Protein AF-A0A8C7YXA4-F1 (afdb_monomer_lite)

Radius of gyration: 24.42 Å; chains: 1; bounding box: 59×41×80 Å

Organism: NCBI:txid183150

pLDDT: mean 82.98, std 21.0, range [27.38, 98.44]

Sequence (276 aa):
RCFSLIGCVLCRINDDDPALFGEKVTLKQQNLTVHYLCLLTSCGVYQRGKENEGILGFLVDDIRQEVRRSSHLTCVSCKKKGACVGCNVRSCRQMVHFPCGRNLSFISQFTEPFPSYCKNHAPSQSLSVDPNISLPQSCSVCLDSLDPVLSYSVLKCPSCHASWFHRDCVQRQAFSAGLFFFKCTLCNNKDRFQQEMLRMGIYIPERDASWELESDAYSDLLEVYKHCDSPSCLCEHGRSHSSIRGFVLLCSLQNVKKNTVSNWFLNAAPLLLEIM

Foldseek 3Di:
DDPDQQAALQQRDSDADCLQQNHWDADPVLRHIHGPNLQLQFPQWDQCADCPEDPGSTHPVSVVVLSVVQQVPAAPQPRHTRFGHFAPPPVGGHTHRSNSQVVQLKAFFPDPVGHIHGPVGADWDDDPDDPPDDADQAALQPRDGDDRDTDSQKDAQPPPRRHIHGLSRLSVLLAQAALPQSAGLPPRHRPSRVNVNSSSRRDHHHDHGNLVVDVCSCVVVPDDDQAAPPPDDPDPVHGNDDPDDDDPPPDPDDDDDPDPDPDDPRPDDDPPDPDD

Secondary structure (DSSP, 8-state):
-----PPPTTT------HHHH--EEEEGGGTEEEEHHHHHT-TT----S-TTSTBTTB-HHHHHHHHHHHTTPBPTTT--B---EEBSSTT---EE-HHHHHHTT-EE--STT--EE-TTT---PPP---TTSPPP-B-TTT--B-----SSSEEE-TTTS--EEEHHHHHHHHHHHHHHH---TTT---HHHHHHHHHTT----SS--GGGSSTTTTHHHH--------SS---TT-TT---SS--------S---S-S--SSSSS---------

Structure (mmCIF, N/CA/C/O backbone):
data_AF-A0A8C7YXA4-F1
#
_entry.id   AF-A0A8C7YXA4-F1
#
loop_
_atom_site.group_PDB
_atom_site.id
_atom_site.type_symbol
_atom_site.label_atom_id
_atom_site.label_alt_id
_atom_site.label_comp_id
_atom_site.label_asym_id
_atom_site.label_entity_id
_atom_site.label_seq_id
_atom_site.pdbx_PDB_ins_code
_atom_site.Cartn_x
_atom_site.Cartn_y
_atom_site.Cartn_z
_atom_site.occupancy
_atom_site.B_iso_or_equiv
_atom_site.auth_seq_id
_atom_site.auth_comp_id
_atom_site.auth_asym_id
_atom_site.auth_atom_id
_atom_site.pdbx_PDB_model_num
ATOM 1 N N . ARG A 1 1 ? -26.646 23.074 3.414 1.00 36.06 1 ARG A N 1
ATOM 2 C CA . ARG A 1 1 ? -25.904 22.376 4.493 1.00 36.06 1 ARG A CA 1
ATOM 3 C C . ARG A 1 1 ? -24.564 21.960 3.900 1.00 36.06 1 ARG A C 1
ATOM 5 O O . ARG A 1 1 ? -24.586 21.162 2.975 1.00 36.06 1 ARG A O 1
ATOM 12 N N . CYS A 1 2 ? -23.449 22.562 4.323 1.00 32.75 2 CYS A N 1
ATOM 13 C CA . CYS A 1 2 ? -22.116 22.166 3.857 1.00 32.75 2 CYS A CA 1
ATOM 14 C C . CYS A 1 2 ? -21.906 20.678 4.143 1.00 32.75 2 CYS A C 1
ATOM 16 O O . CYS A 1 2 ? -22.034 20.262 5.293 1.00 32.75 2 CYS A O 1
ATOM 18 N N . PHE A 1 3 ? -21.607 19.887 3.113 1.00 40.16 3 PHE A N 1
ATOM 19 C CA . PHE A 1 3 ? -21.097 18.533 3.290 1.00 40.16 3 PHE A CA 1
ATOM 20 C C . PHE A 1 3 ? -19.726 18.666 3.954 1.00 40.16 3 PHE A C 1
ATOM 22 O O . PHE A 1 3 ? -18.729 18.934 3.292 1.00 40.16 3 PHE A O 1
ATOM 29 N N . SER A 1 4 ? -19.677 18.567 5.281 1.00 47.12 4 SER A N 1
ATOM 30 C CA . SER A 1 4 ? -18.414 18.382 5.986 1.00 47.12 4 SER A CA 1
ATOM 31 C C . SER A 1 4 ? -17.745 17.153 5.377 1.00 47.12 4 SER A C 1
ATOM 33 O O . SER A 1 4 ? -18.355 16.086 5.388 1.00 47.12 4 SER A O 1
ATOM 35 N N . LEU A 1 5 ? -16.541 17.304 4.824 1.00 56.81 5 LEU A N 1
ATOM 36 C CA . LEU A 1 5 ? -15.675 16.198 4.414 1.00 56.81 5 LEU A CA 1
ATOM 37 C C . LEU A 1 5 ? -15.578 15.206 5.581 1.00 56.81 5 LEU A C 1
ATOM 39 O O . LEU A 1 5 ? -14.879 15.469 6.559 1.00 56.81 5 LEU A O 1
ATOM 43 N N . ILE A 1 6 ? -16.349 14.116 5.527 1.00 79.12 6 ILE A N 1
ATOM 44 C CA . ILE A 1 6 ? -16.389 13.138 6.613 1.00 79.12 6 ILE A CA 1
ATOM 45 C C . ILE A 1 6 ? -15.059 12.384 6.567 1.00 79.12 6 ILE A C 1
ATOM 47 O O . ILE A 1 6 ? -14.701 11.758 5.564 1.00 79.12 6 ILE A O 1
ATOM 51 N N . GLY A 1 7 ? -14.289 12.512 7.643 1.00 91.50 7 GLY A N 1
ATOM 52 C CA . GLY A 1 7 ? -13.035 11.791 7.805 1.00 91.50 7 GLY A CA 1
ATOM 53 C C . GLY A 1 7 ? -13.273 10.305 8.004 1.00 91.50 7 GLY A C 1
ATOM 54 O O . GLY A 1 7 ? -14.309 9.886 8.521 1.00 91.50 7 GLY A O 1
ATOM 55 N N . CYS A 1 8 ? -12.287 9.498 7.626 1.00 95.88 8 CYS A N 1
ATOM 56 C CA . CYS A 1 8 ? -12.339 8.066 7.884 1.00 95.88 8 CYS A CA 1
ATOM 57 C C . CYS A 1 8 ? -12.457 7.796 9.395 1.00 95.88 8 CYS A C 1
ATOM 59 O O . CYS A 1 8 ? -11.698 8.338 10.201 1.00 95.88 8 CYS A O 1
ATOM 61 N N . VAL A 1 9 ? -13.394 6.938 9.802 1.00 95.81 9 VAL A N 1
ATOM 62 C CA . VAL A 1 9 ? -13.666 6.647 11.221 1.00 95.81 9 VAL A CA 1
ATOM 63 C C . VAL A 1 9 ? -12.506 5.939 11.931 1.00 95.81 9 VAL A C 1
ATOM 65 O O . VAL A 1 9 ? -12.424 6.008 13.157 1.00 95.81 9 VAL A O 1
ATOM 68 N N . LEU A 1 10 ? -11.597 5.305 11.182 1.00 96.06 10 LEU A N 1
ATOM 69 C CA . LEU A 1 10 ? -10.438 4.583 11.715 1.00 96.06 10 LEU A CA 1
ATOM 70 C C . LEU A 1 10 ? -9.196 5.475 11.840 1.00 96.06 10 LEU A C 1
ATOM 72 O O . LEU A 1 10 ? -8.578 5.514 12.900 1.00 96.06 10 LEU A O 1
ATOM 76 N N . CYS A 1 11 ? -8.834 6.236 10.803 1.00 95.38 11 CYS A N 1
ATOM 77 C CA . CYS A 1 11 ? -7.624 7.073 10.818 1.00 95.38 11 CYS A CA 1
ATOM 78 C C . CYS A 1 11 ? -7.871 8.565 11.069 1.00 95.38 11 CYS A C 1
ATOM 80 O O . CYS A 1 11 ? -6.916 9.301 11.300 1.00 95.38 11 CYS A O 1
ATOM 82 N N . ARG A 1 12 ? -9.132 9.016 11.056 1.00 92.88 12 ARG A N 1
ATOM 83 C CA . ARG A 1 12 ? -9.568 10.398 11.341 1.00 92.88 12 ARG A CA 1
ATOM 84 C C . ARG A 1 12 ? -9.026 11.470 10.390 1.00 92.88 12 ARG A C 1
ATOM 86 O O . ARG A 1 12 ? -9.152 12.653 10.694 1.00 92.88 12 ARG A O 1
ATOM 93 N N . ILE A 1 13 ? -8.451 11.072 9.257 1.00 92.56 13 ILE A N 1
ATOM 94 C CA . ILE A 1 13 ? -8.013 11.987 8.197 1.00 92.56 13 ILE A CA 1
ATOM 95 C C . ILE A 1 13 ? -9.062 12.080 7.088 1.00 92.56 13 ILE A C 1
ATOM 97 O O . ILE A 1 13 ? -9.873 11.164 6.899 1.00 92.56 13 ILE A O 1
ATOM 101 N N . ASN A 1 14 ? -9.031 13.204 6.375 1.00 93.00 14 ASN A N 1
ATOM 102 C CA . ASN A 1 14 ? -9.960 13.510 5.292 1.00 93.00 14 ASN A CA 1
ATOM 103 C C . ASN A 1 14 ? -9.387 13.209 3.906 1.00 93.00 14 ASN A C 1
ATOM 105 O O . ASN A 1 14 ? -10.192 13.095 2.984 1.00 93.00 14 ASN A O 1
ATOM 109 N N . ASP A 1 15 ? -8.064 13.066 3.781 1.00 92.38 15 ASP A N 1
ATOM 110 C CA . ASP A 1 15 ? -7.372 12.819 2.512 1.00 92.38 15 ASP A CA 1
ATOM 111 C C . ASP A 1 15 ? -7.979 11.634 1.764 1.00 92.38 15 ASP A C 1
ATOM 113 O O . ASP A 1 15 ? -8.498 10.702 2.376 1.00 92.38 15 ASP A O 1
ATOM 117 N N . ASP A 1 16 ? -7.926 11.685 0.442 1.00 91.19 16 ASP A N 1
ATOM 118 C CA . ASP A 1 16 ? -8.599 10.735 -0.437 1.00 91.19 16 ASP A CA 1
ATOM 119 C C . ASP A 1 16 ? -7.727 10.470 -1.669 1.00 91.19 16 ASP A C 1
ATOM 121 O O . ASP A 1 16 ? -8.075 10.821 -2.789 1.00 91.19 16 ASP A O 1
ATOM 125 N N . ASP A 1 17 ? -6.515 9.956 -1.431 1.00 94.00 17 ASP A N 1
ATOM 126 C CA . ASP A 1 17 ? -5.653 9.396 -2.479 1.00 94.00 17 ASP A CA 1
ATOM 127 C C . ASP A 1 17 ? -5.816 7.864 -2.449 1.00 94.00 17 ASP A C 1
ATOM 129 O O . ASP A 1 17 ? -5.246 7.212 -1.560 1.00 94.00 17 ASP A O 1
ATOM 133 N N . PRO A 1 18 ? -6.587 7.266 -3.379 1.00 92.06 18 PRO A N 1
ATOM 134 C CA . PRO A 1 18 ? -6.840 5.829 -3.386 1.00 92.06 18 PRO A CA 1
ATOM 135 C C . PRO A 1 18 ? -5.576 4.987 -3.570 1.00 92.06 18 PRO A C 1
ATOM 137 O O . PRO A 1 18 ? -5.506 3.870 -3.058 1.00 92.06 18 PRO A O 1
ATOM 140 N N . ALA A 1 19 ? -4.533 5.520 -4.218 1.00 92.31 19 ALA A N 1
ATOM 141 C CA . ALA A 1 19 ? -3.260 4.814 -4.342 1.00 92.31 19 ALA A CA 1
ATOM 142 C C . ALA A 1 19 ? -2.538 4.686 -2.990 1.00 92.31 19 ALA A C 1
ATOM 144 O O . ALA A 1 19 ? -1.710 3.794 -2.817 1.00 92.31 19 ALA A O 1
ATOM 145 N N . LEU A 1 20 ? -2.837 5.567 -2.030 1.00 93.25 20 LEU A N 1
ATOM 146 C CA . LEU A 1 20 ? -2.207 5.583 -0.710 1.00 93.25 20 LEU A CA 1
ATOM 147 C C . LEU A 1 20 ? -3.075 4.969 0.383 1.00 93.25 20 LEU A C 1
ATOM 149 O O . LEU A 1 20 ? -2.538 4.335 1.288 1.00 93.25 20 LEU A O 1
ATOM 153 N N . PHE A 1 21 ? -4.390 5.178 0.330 1.00 94.12 21 PHE A N 1
ATOM 154 C CA . PHE A 1 21 ? -5.319 4.789 1.396 1.00 94.12 21 PHE A CA 1
ATOM 155 C C . PHE A 1 21 ? -6.344 3.736 0.960 1.00 94.12 21 PHE A C 1
ATOM 157 O O . PHE A 1 21 ? -7.085 3.217 1.800 1.00 94.12 21 PHE A O 1
ATOM 164 N N . GLY A 1 22 ? -6.362 3.377 -0.325 1.00 93.56 22 GLY A N 1
ATOM 165 C CA . GLY A 1 22 ? -7.453 2.631 -0.943 1.00 93.56 22 GLY A CA 1
ATOM 166 C C . GLY A 1 22 ? -8.710 3.479 -1.083 1.00 93.56 22 GLY A C 1
ATOM 167 O O . GLY A 1 22 ? -8.790 4.596 -0.567 1.00 93.56 22 GLY A O 1
ATOM 168 N N . GLU A 1 23 ? -9.706 2.912 -1.758 1.00 92.44 23 GLU A N 1
ATOM 169 C CA . GLU A 1 23 ? -10.995 3.565 -1.978 1.00 92.44 23 GLU A CA 1
ATOM 170 C C . GLU A 1 23 ? -11.617 4.051 -0.663 1.00 92.44 23 GLU A C 1
ATOM 172 O O . GLU A 1 23 ? -11.671 3.327 0.342 1.00 92.44 23 GLU A O 1
ATOM 177 N N . LYS A 1 24 ? -12.095 5.296 -0.662 1.00 93.94 24 LYS A N 1
ATOM 178 C CA . LYS A 1 24 ? -12.775 5.895 0.483 1.00 93.94 24 LYS A CA 1
ATOM 179 C C . LYS A 1 24 ? -14.280 5.699 0.353 1.00 93.94 24 LYS A C 1
ATOM 181 O O . LYS A 1 24 ? -14.979 6.407 -0.365 1.00 93.94 24 LYS A O 1
ATOM 186 N N . VAL A 1 25 ? -14.805 4.745 1.110 1.00 93.62 25 VAL A N 1
ATOM 187 C CA . VAL A 1 25 ? -16.208 4.334 1.035 1.00 93.62 25 VAL A CA 1
ATOM 188 C C . VAL A 1 25 ? -17.035 5.081 2.080 1.00 93.62 25 VAL A C 1
ATOM 190 O O . VAL A 1 25 ? -16.649 5.159 3.246 1.00 93.62 25 VAL A O 1
ATOM 193 N N . THR A 1 26 ? -18.192 5.620 1.677 1.00 93.31 26 THR A N 1
ATOM 194 C CA . THR A 1 26 ? -19.146 6.299 2.573 1.00 93.31 26 THR A CA 1
ATOM 195 C C . THR A 1 26 ? -20.524 5.645 2.525 1.00 93.31 26 THR A C 1
ATOM 197 O O . THR A 1 26 ? -21.242 5.744 1.532 1.00 93.31 26 THR A O 1
ATOM 200 N N . LEU A 1 27 ? -20.938 5.048 3.642 1.00 91.75 27 LEU A N 1
ATOM 201 C CA . LEU A 1 27 ? -22.276 4.502 3.855 1.00 91.75 27 LEU A CA 1
ATOM 202 C C . LEU A 1 27 ? -23.174 5.572 4.489 1.00 91.75 27 LEU A C 1
ATOM 204 O O . LEU A 1 27 ? -23.211 5.730 5.713 1.00 91.75 27 LEU A O 1
ATOM 208 N N . LYS A 1 28 ? -23.905 6.321 3.654 1.00 89.75 28 LYS A N 1
ATOM 209 C CA . LYS A 1 28 ? -24.706 7.487 4.078 1.00 89.75 28 LYS A CA 1
ATOM 210 C C . LYS A 1 28 ? -25.746 7.143 5.148 1.00 89.75 28 LYS A C 1
ATOM 212 O O . LYS A 1 28 ? -25.848 7.856 6.140 1.00 89.75 28 LYS A O 1
ATOM 217 N N . GLN A 1 29 ? -26.470 6.034 4.987 1.00 90.38 29 GLN A N 1
ATOM 218 C CA . GLN A 1 29 ? -27.509 5.591 5.927 1.00 90.38 29 GLN A CA 1
ATOM 219 C C . GLN A 1 29 ? -26.939 5.247 7.310 1.00 90.38 29 GLN A C 1
ATOM 221 O O . GLN A 1 29 ? -27.639 5.348 8.310 1.00 90.38 29 GLN A O 1
ATOM 226 N N . GLN A 1 30 ? -25.666 4.851 7.368 1.00 90.50 30 GLN A N 1
ATOM 227 C CA . GLN A 1 30 ? -24.987 4.441 8.597 1.00 90.50 30 GLN A CA 1
ATOM 228 C C . GLN A 1 30 ? -24.085 5.539 9.177 1.00 90.50 30 GLN A C 1
ATOM 230 O O . GLN A 1 30 ? -23.484 5.321 10.233 1.00 90.50 30 GLN A O 1
ATOM 235 N N . ASN A 1 31 ? -23.993 6.692 8.496 1.00 90.25 31 ASN A N 1
ATOM 236 C CA . ASN A 1 31 ? -23.082 7.799 8.789 1.00 90.25 31 ASN A CA 1
ATOM 237 C C . ASN A 1 31 ? -21.637 7.325 9.040 1.00 90.25 31 ASN A C 1
ATOM 239 O O . ASN A 1 31 ? -21.013 7.666 10.046 1.00 90.25 31 ASN A O 1
ATOM 243 N N . LEU A 1 32 ? -21.133 6.470 8.146 1.00 93.00 32 LEU A N 1
ATOM 244 C CA . LEU A 1 32 ? -19.830 5.825 8.274 1.00 93.00 32 LEU A CA 1
ATOM 245 C C . LEU A 1 32 ? -19.010 6.055 7.009 1.00 93.00 32 LEU A C 1
ATOM 247 O O . LEU A 1 32 ? -19.453 5.717 5.915 1.00 93.00 32 LEU A O 1
ATOM 251 N N . THR A 1 33 ? -17.804 6.589 7.178 1.00 95.56 33 THR A N 1
ATOM 252 C CA . THR A 1 33 ? -16.821 6.761 6.104 1.00 95.56 33 THR A CA 1
ATOM 253 C C . THR A 1 33 ? -15.531 6.067 6.504 1.00 95.56 33 THR A C 1
ATOM 255 O O . THR A 1 33 ? -15.075 6.229 7.637 1.00 95.56 33 THR A O 1
ATOM 258 N N . VAL A 1 34 ? -14.930 5.294 5.606 1.00 95.69 34 VAL A N 1
ATOM 259 C CA . VAL A 1 34 ? -13.701 4.547 5.888 1.00 95.69 34 VAL A CA 1
ATOM 260 C C . VAL A 1 34 ? -12.845 4.420 4.633 1.00 95.69 34 VAL A C 1
ATOM 262 O O . VAL A 1 34 ? -13.364 4.276 3.532 1.00 95.69 34 VAL A O 1
ATOM 265 N N . HIS A 1 35 ? -11.529 4.476 4.804 1.00 96.50 35 HIS A N 1
ATOM 266 C CA . HIS A 1 35 ? -10.576 4.089 3.766 1.00 96.50 35 HIS A CA 1
ATOM 267 C C . HIS A 1 35 ? -10.417 2.576 3.745 1.00 96.50 35 HIS A C 1
ATOM 269 O O . HIS A 1 35 ? -10.194 1.978 4.802 1.00 96.50 35 HIS A O 1
ATOM 275 N N . TYR A 1 36 ? -10.466 1.968 2.563 1.00 94.88 36 TYR A N 1
ATOM 276 C CA . TYR A 1 36 ? -10.388 0.519 2.429 1.00 94.88 36 TYR A CA 1
ATOM 277 C C . TYR A 1 36 ? -9.121 -0.070 3.065 1.00 94.88 36 TYR A C 1
ATOM 279 O O . TYR A 1 36 ? -9.217 -1.030 3.825 1.00 94.88 36 TYR A O 1
ATOM 287 N N . LEU A 1 37 ? -7.945 0.548 2.892 1.00 95.94 37 LEU A N 1
ATOM 288 C CA . LEU A 1 37 ? -6.716 0.013 3.494 1.00 95.94 37 LEU A CA 1
ATOM 289 C C . LEU A 1 37 ? -6.648 0.218 5.012 1.00 95.94 37 LEU A C 1
ATOM 291 O O . LEU A 1 37 ? -5.999 -0.567 5.701 1.00 95.94 37 LEU A O 1
ATOM 295 N N . CYS A 1 38 ? -7.348 1.214 5.570 1.00 96.44 38 CYS A N 1
ATOM 296 C CA . CYS A 1 38 ? -7.488 1.324 7.028 1.00 96.44 38 CYS A CA 1
ATOM 297 C C . CYS A 1 38 ? -8.296 0.158 7.602 1.00 96.44 38 CYS A C 1
ATOM 299 O O . CYS A 1 38 ? -8.012 -0.300 8.705 1.00 96.44 38 CYS A O 1
ATOM 301 N N . LEU A 1 39 ? -9.311 -0.285 6.861 1.00 94.94 39 LEU A N 1
ATOM 302 C CA . LEU A 1 39 ? -10.172 -1.394 7.236 1.00 94.94 39 LEU A CA 1
ATOM 303 C C . LEU A 1 39 ? -9.445 -2.733 7.080 1.00 94.94 39 LEU A C 1
ATOM 305 O O . LEU A 1 39 ? -9.387 -3.507 8.028 1.00 94.94 39 LEU A O 1
ATOM 309 N N . LEU A 1 40 ? -8.813 -2.940 5.925 1.00 94.06 40 LEU A N 1
ATOM 310 C CA . LEU A 1 40 ? -8.095 -4.163 5.571 1.00 94.06 40 LEU A CA 1
ATOM 311 C C . LEU A 1 40 ? -6.933 -4.484 6.523 1.00 94.06 40 LEU A C 1
ATOM 313 O O . LEU A 1 40 ? -6.652 -5.643 6.788 1.00 94.06 40 LEU A O 1
ATOM 317 N N . THR A 1 41 ? -6.260 -3.455 7.047 1.00 95.38 41 THR A N 1
ATOM 318 C CA . THR A 1 41 ? -5.085 -3.608 7.929 1.00 95.38 41 THR A CA 1
ATOM 319 C C . THR A 1 41 ? -5.414 -3.483 9.419 1.00 95.38 41 THR A C 1
ATOM 321 O O . THR A 1 41 ? -4.518 -3.485 10.270 1.00 95.38 41 THR A O 1
ATOM 324 N N . SER A 1 42 ? -6.696 -3.342 9.764 1.00 95.00 42 SER A N 1
ATOM 325 C CA . SER A 1 42 ? -7.132 -3.291 11.154 1.00 95.00 42 SER A CA 1
ATOM 326 C C . SER A 1 42 ? -7.015 -4.668 11.811 1.00 95.00 42 SER A C 1
ATOM 328 O O . SER A 1 42 ? -7.514 -5.662 11.297 1.00 95.00 42 SER A O 1
ATOM 330 N N . CYS A 1 43 ? -6.422 -4.732 13.006 1.00 91.06 43 CYS A N 1
ATOM 331 C CA . CYS A 1 43 ? -6.229 -6.004 13.707 1.00 91.06 43 CYS A CA 1
ATOM 332 C C . CYS A 1 43 ? -7.484 -6.571 14.396 1.00 91.06 43 CYS A C 1
ATOM 334 O O . CYS A 1 43 ? -7.406 -7.637 15.006 1.00 91.06 43 CYS A O 1
ATOM 336 N N . GLY A 1 44 ? -8.615 -5.860 14.367 1.00 87.44 44 GLY A N 1
ATOM 337 C CA . GLY A 1 44 ? -9.849 -6.279 15.040 1.00 87.44 44 GLY A CA 1
ATOM 338 C C . GLY A 1 44 ? -11.066 -6.410 14.129 1.00 87.44 44 GLY A C 1
ATOM 339 O O . GLY A 1 44 ? -12.168 -6.564 14.651 1.00 87.44 44 GLY A O 1
ATOM 340 N N . VAL A 1 45 ? -10.886 -6.362 12.805 1.00 90.75 45 VAL A N 1
ATOM 341 C CA . VAL A 1 45 ? -11.970 -6.551 11.833 1.00 90.75 45 VAL A CA 1
ATOM 342 C C . VAL A 1 45 ? -11.650 -7.729 10.922 1.00 90.75 45 VAL A C 1
ATOM 344 O O . VAL A 1 45 ? -10.527 -7.867 10.452 1.00 90.75 45 VAL A O 1
ATOM 347 N N . TYR A 1 46 ? -12.659 -8.553 10.648 1.00 87.50 46 TYR A N 1
ATOM 348 C CA . TYR A 1 46 ? -12.570 -9.694 9.742 1.00 87.50 46 TYR A CA 1
ATOM 349 C C . TYR A 1 46 ? -13.687 -9.606 8.701 1.00 87.50 46 TYR A C 1
ATOM 351 O O . TYR A 1 46 ? -14.793 -9.158 9.016 1.00 87.50 46 TYR A O 1
ATOM 359 N N . GLN A 1 47 ? -13.414 -10.041 7.472 1.00 88.25 47 GLN A N 1
ATOM 360 C CA . GLN A 1 47 ? -14.437 -10.173 6.434 1.00 88.25 47 GLN A CA 1
ATOM 361 C C . GLN A 1 47 ? -15.297 -11.398 6.752 1.00 88.25 47 GLN A C 1
ATOM 363 O O . GLN A 1 47 ? -14.853 -12.534 6.610 1.00 88.25 47 GLN A O 1
ATOM 368 N N . ARG A 1 48 ? -16.504 -11.166 7.273 1.00 88.81 48 ARG A N 1
ATOM 369 C CA . ARG A 1 48 ? -17.451 -12.230 7.655 1.00 88.81 48 ARG A CA 1
ATOM 370 C C . ARG A 1 48 ? -18.721 -12.234 6.810 1.00 88.81 48 ARG A C 1
ATOM 372 O O . ARG A 1 48 ? -19.457 -13.216 6.844 1.00 88.81 48 ARG A O 1
ATOM 379 N N . GLY A 1 49 ? -18.996 -11.134 6.112 1.00 90.00 49 GLY A N 1
ATOM 380 C CA . GLY A 1 49 ? -20.102 -11.019 5.171 1.00 90.00 49 GLY A CA 1
ATOM 381 C C . GLY A 1 49 ? -19.719 -11.488 3.771 1.00 90.00 49 GLY A C 1
ATOM 382 O O . GLY A 1 49 ? -18.557 -11.777 3.485 1.00 90.00 49 GLY A O 1
ATOM 383 N N . LYS A 1 50 ? -20.711 -11.525 2.884 1.00 88.12 50 LYS A N 1
ATOM 384 C CA . LYS A 1 50 ? -20.503 -11.713 1.439 1.00 88.12 50 LYS A CA 1
ATOM 385 C C . LYS A 1 50 ? -19.929 -10.443 0.807 1.00 88.12 50 LYS A C 1
ATOM 387 O O . LYS A 1 50 ? -20.088 -9.359 1.357 1.00 88.12 50 LYS A O 1
ATOM 392 N N . GLU A 1 51 ? -19.344 -10.543 -0.385 1.00 82.19 51 GLU A N 1
ATOM 393 C CA . GLU A 1 51 ? -18.756 -9.388 -1.093 1.00 82.19 51 GLU A CA 1
ATOM 394 C C . GLU A 1 51 ? -19.718 -8.196 -1.245 1.00 82.19 51 GLU A C 1
ATOM 396 O O . GLU A 1 51 ? -19.305 -7.041 -1.152 1.00 82.19 51 GLU A O 1
ATOM 401 N N . ASN A 1 52 ? -21.016 -8.464 -1.419 1.00 86.06 52 ASN A N 1
ATOM 402 C CA . ASN A 1 52 ? -22.060 -7.448 -1.568 1.00 86.06 52 ASN A CA 1
ATOM 403 C C . ASN A 1 52 ? -22.634 -6.920 -0.236 1.00 86.06 52 ASN A C 1
ATOM 405 O O . ASN A 1 52 ? -23.555 -6.102 -0.252 1.00 86.06 52 ASN A O 1
ATOM 409 N N . GLU A 1 53 ? -22.129 -7.379 0.910 1.00 87.38 53 GLU A N 1
ATOM 410 C CA . GLU A 1 53 ? -22.568 -6.951 2.238 1.00 87.38 53 GLU A CA 1
ATOM 411 C C . GLU A 1 53 ? -21.580 -5.963 2.866 1.00 87.38 53 GLU A C 1
ATOM 413 O O . GLU A 1 53 ? -20.361 -6.138 2.830 1.00 87.38 53 GLU A O 1
ATOM 418 N N . GLY A 1 54 ? -22.120 -4.920 3.504 1.00 89.12 54 GLY A N 1
ATOM 419 C CA . GLY A 1 54 ? -21.318 -3.910 4.189 1.00 89.12 54 GLY A CA 1
ATOM 420 C C . GLY A 1 54 ? -20.363 -3.188 3.237 1.00 89.12 54 GLY A C 1
ATOM 421 O O . GLY A 1 54 ? -20.803 -2.520 2.304 1.00 89.12 54 GLY A O 1
ATOM 422 N N . ILE A 1 55 ? -19.063 -3.278 3.509 1.00 90.19 55 ILE A N 1
ATOM 423 C CA . ILE A 1 55 ? -18.002 -2.755 2.644 1.00 90.19 55 ILE A CA 1
ATOM 424 C C . ILE A 1 55 ? -17.140 -3.942 2.233 1.00 90.19 55 ILE A C 1
ATOM 426 O O . ILE A 1 55 ? -16.278 -4.334 3.007 1.00 90.19 55 ILE A O 1
ATOM 430 N N . LEU A 1 56 ? -17.378 -4.529 1.057 1.00 87.25 56 LEU A N 1
ATOM 431 C CA . LEU A 1 56 ? -16.606 -5.679 0.554 1.00 87.25 56 LEU A CA 1
ATOM 432 C C . LEU A 1 56 ? -16.525 -6.834 1.579 1.00 87.25 56 LEU A C 1
ATOM 434 O O . LEU A 1 56 ? -15.443 -7.304 1.919 1.00 87.25 56 LEU A O 1
ATOM 438 N N . GLY A 1 57 ? -17.661 -7.229 2.165 1.00 91.00 57 GLY A N 1
ATOM 439 C CA . GLY A 1 57 ? -17.733 -8.289 3.183 1.00 91.00 57 GLY A CA 1
ATOM 440 C C . GLY A 1 57 ? -17.405 -7.854 4.615 1.00 91.00 57 GLY A C 1
ATOM 441 O O . GLY A 1 57 ? -17.592 -8.629 5.560 1.00 91.00 57 GLY A O 1
ATOM 442 N N . PHE A 1 58 ? -16.977 -6.607 4.828 1.00 93.50 58 PHE A N 1
ATOM 443 C CA . PHE A 1 58 ? -16.837 -6.033 6.164 1.00 93.50 58 PHE A CA 1
ATOM 444 C C . PHE A 1 58 ? -18.175 -5.491 6.676 1.00 93.50 58 PHE A C 1
ATOM 446 O O . PHE A 1 58 ? -18.678 -4.463 6.209 1.00 93.50 58 PHE A O 1
ATOM 453 N N . LEU A 1 59 ? -18.743 -6.163 7.677 1.00 95.19 59 LEU A N 1
ATOM 454 C CA . LEU A 1 59 ? -20.023 -5.788 8.272 1.00 95.19 59 LEU A CA 1
ATOM 455 C C . LEU A 1 59 ? -19.909 -4.482 9.070 1.00 95.19 59 LEU A C 1
ATOM 457 O O . LEU A 1 59 ? -18.958 -4.263 9.818 1.00 95.19 59 LEU A O 1
ATOM 461 N N . VAL A 1 60 ? -20.925 -3.622 8.965 1.00 94.88 60 VAL A N 1
ATOM 462 C CA . VAL A 1 60 ? -20.949 -2.300 9.622 1.00 94.88 60 VAL A CA 1
ATOM 463 C C . VAL A 1 60 ? -20.767 -2.401 11.139 1.00 94.88 60 VAL A C 1
ATOM 465 O O . VAL A 1 60 ? -20.084 -1.564 11.736 1.00 94.88 60 VAL A O 1
ATOM 468 N N . ASP A 1 61 ? -21.353 -3.419 11.767 1.00 95.00 61 ASP A N 1
ATOM 469 C CA . ASP A 1 61 ? -21.246 -3.619 13.212 1.00 95.00 61 ASP A CA 1
ATOM 470 C C . ASP A 1 61 ? -19.833 -4.021 13.647 1.00 95.00 61 ASP A C 1
ATOM 472 O O . ASP A 1 61 ? -19.370 -3.549 14.688 1.00 95.00 61 ASP A O 1
ATOM 476 N N . ASP A 1 62 ? -19.103 -4.761 12.810 1.00 95.25 62 ASP A N 1
ATOM 477 C CA . ASP A 1 62 ? -17.704 -5.138 13.056 1.00 95.25 62 ASP A CA 1
ATOM 478 C C . ASP A 1 62 ? -16.796 -3.913 12.959 1.00 95.25 62 ASP A C 1
ATOM 480 O O . ASP A 1 62 ? -15.943 -3.684 13.819 1.00 95.25 62 ASP A O 1
ATOM 484 N N . ILE A 1 63 ? -17.052 -3.040 11.979 1.00 95.88 63 ILE A N 1
ATOM 485 C CA . ILE A 1 63 ? -16.345 -1.760 11.854 1.00 95.88 63 ILE A CA 1
ATOM 486 C C . ILE A 1 63 ? -16.597 -0.894 13.097 1.00 95.88 63 ILE A C 1
ATOM 488 O O . ILE A 1 63 ? -15.670 -0.307 13.658 1.00 95.88 63 ILE A O 1
ATOM 492 N N . ARG A 1 64 ? -17.845 -0.816 13.578 1.00 95.88 64 ARG A N 1
ATOM 493 C CA . ARG A 1 64 ? -18.181 -0.066 14.801 1.00 95.88 64 ARG A CA 1
ATOM 494 C C . ARG A 1 64 ? -17.536 -0.673 16.043 1.00 95.88 64 ARG A C 1
ATOM 496 O O . ARG A 1 64 ? -17.085 0.077 16.913 1.00 95.88 64 ARG A O 1
ATOM 503 N N . GLN A 1 65 ? -17.489 -1.998 16.144 1.00 96.25 65 GLN A N 1
ATOM 504 C CA . GLN A 1 65 ? -16.812 -2.695 17.234 1.00 96.25 65 GLN A CA 1
ATOM 505 C C . GLN A 1 65 ? -15.318 -2.367 17.242 1.00 96.25 65 GLN A C 1
ATOM 507 O O . GLN A 1 65 ? -14.771 -2.040 18.297 1.00 96.25 65 GLN A O 1
ATOM 512 N N . GLU A 1 66 ? -14.680 -2.346 16.076 1.00 96.75 66 GLU A N 1
ATOM 513 C CA . GLU A 1 66 ? -13.279 -1.969 15.951 1.00 96.75 66 GLU A CA 1
ATOM 514 C C . GLU A 1 66 ? -13.020 -0.506 16.307 1.00 96.75 66 GLU A C 1
ATOM 516 O O . GLU A 1 66 ? -12.048 -0.194 16.999 1.00 96.75 66 GLU A O 1
ATOM 521 N N . VAL A 1 67 ? -13.894 0.413 15.893 1.00 96.62 67 VAL A N 1
ATOM 522 C CA . VAL A 1 67 ? -13.796 1.826 16.291 1.00 96.62 67 VAL A CA 1
ATOM 523 C C . VAL A 1 67 ? -13.841 1.958 17.818 1.00 96.62 67 VAL A C 1
ATOM 525 O O . VAL A 1 67 ? -13.064 2.723 18.392 1.00 96.62 67 VAL A O 1
ATOM 528 N N . ARG A 1 68 ? -14.703 1.188 18.499 1.00 96.94 68 ARG A N 1
ATOM 529 C CA . ARG A 1 68 ? -14.759 1.155 19.972 1.00 96.94 68 ARG A CA 1
ATOM 530 C C . ARG A 1 68 ? -13.483 0.555 20.565 1.00 96.94 68 ARG A C 1
ATOM 532 O O . ARG A 1 68 ? -12.890 1.172 21.444 1.00 96.94 68 ARG A O 1
ATOM 539 N N . ARG A 1 69 ? -13.012 -0.590 20.063 1.00 96.69 69 ARG A N 1
ATOM 540 C CA . ARG A 1 69 ? -11.796 -1.261 20.556 1.00 96.69 69 ARG A CA 1
ATOM 541 C C . ARG A 1 69 ? -10.555 -0.375 20.409 1.00 96.69 69 ARG A C 1
ATOM 543 O O . ARG A 1 69 ? -9.833 -0.137 21.377 1.00 96.69 69 ARG A O 1
ATOM 550 N N . SER A 1 70 ? -10.330 0.152 19.209 1.00 97.00 70 SER A N 1
ATOM 551 C CA . SER A 1 70 ? -9.178 1.000 18.882 1.00 97.00 70 SER A CA 1
ATOM 552 C C . SER A 1 70 ? -9.194 2.343 19.621 1.00 97.00 70 SER A C 1
ATOM 554 O O . SER A 1 70 ? -8.131 2.929 19.831 1.00 97.00 70 SER A O 1
ATOM 556 N N . SER A 1 71 ? -10.352 2.816 20.103 1.00 96.62 71 SER A N 1
ATOM 557 C CA . SER A 1 71 ? -10.456 4.048 20.905 1.00 96.62 71 SER A CA 1
ATOM 558 C C . SER A 1 71 ? -9.613 4.022 22.189 1.00 96.62 71 SER A C 1
ATOM 560 O O . SER A 1 71 ? -9.208 5.071 22.689 1.00 96.62 71 SER A O 1
ATOM 562 N N . HIS A 1 72 ? -9.263 2.834 22.687 1.00 96.19 72 HIS A N 1
ATOM 563 C CA . HIS A 1 72 ? -8.394 2.676 23.852 1.00 96.19 72 HIS A CA 1
ATOM 564 C C . HIS A 1 72 ? -6.898 2.651 23.493 1.00 96.19 72 HIS A C 1
ATOM 566 O O . HIS A 1 72 ? -6.051 2.900 24.357 1.00 96.19 72 HIS A O 1
ATOM 572 N N . LEU A 1 73 ? -6.554 2.428 22.222 1.00 97.50 73 LEU A N 1
ATOM 573 C CA . LEU A 1 73 ? -5.185 2.251 21.737 1.00 97.50 73 LEU A CA 1
ATOM 574 C C . LEU A 1 73 ? -4.597 3.572 21.233 1.00 97.50 73 LEU A C 1
ATOM 576 O O . LEU A 1 73 ? -5.240 4.327 20.504 1.00 97.50 73 LEU A O 1
ATOM 580 N N . THR A 1 74 ? -3.357 3.854 21.633 1.00 98.19 74 THR A N 1
ATOM 581 C CA . THR A 1 74 ? -2.651 5.095 21.290 1.00 98.19 74 THR A CA 1
ATOM 582 C C . THR A 1 74 ? -1.699 4.868 20.119 1.00 98.19 74 THR A C 1
ATOM 584 O O . THR A 1 74 ? -0.863 3.969 20.165 1.00 98.19 74 THR A O 1
ATOM 587 N N . CYS A 1 75 ? -1.781 5.721 19.100 1.00 98.38 75 CYS A N 1
ATOM 588 C CA . CYS A 1 75 ? -0.861 5.716 17.968 1.00 98.38 75 CYS A CA 1
ATOM 589 C C . CYS A 1 75 ? 0.550 6.123 18.410 1.00 98.38 75 CYS A C 1
ATOM 591 O O . CYS A 1 75 ? 0.741 7.202 18.976 1.00 98.38 75 CYS A O 1
ATOM 593 N N . VAL A 1 76 ? 1.561 5.305 18.109 1.00 98.00 76 VAL A N 1
ATOM 594 C CA . VAL A 1 76 ? 2.952 5.606 18.482 1.00 98.00 76 VAL A CA 1
ATOM 595 C C . VAL A 1 76 ? 3.533 6.796 17.710 1.00 98.00 76 VAL A C 1
ATOM 597 O O . VAL A 1 76 ? 4.438 7.448 18.230 1.00 98.00 76 VAL A O 1
ATOM 600 N N . SER A 1 77 ? 2.984 7.121 16.533 1.00 97.44 77 SER A N 1
ATOM 601 C CA . SER A 1 77 ? 3.386 8.268 15.705 1.00 97.44 77 SER A CA 1
ATOM 602 C C . SER A 1 77 ? 2.755 9.576 16.199 1.00 97.44 77 SER A C 1
ATOM 604 O O . SER A 1 77 ? 3.456 10.440 16.713 1.00 97.44 77 SER A O 1
ATOM 606 N N . CYS A 1 78 ? 1.424 9.711 16.114 1.00 97.38 78 CYS A N 1
ATOM 607 C CA . CYS A 1 78 ? 0.728 10.977 16.386 1.00 97.38 78 CYS A CA 1
ATOM 608 C C . CYS A 1 78 ? 0.254 11.147 17.840 1.00 97.38 78 CYS A C 1
ATOM 610 O O . CYS A 1 78 ? -0.320 12.180 18.177 1.00 97.38 78 CYS A O 1
ATOM 612 N N . LYS A 1 79 ? 0.437 10.127 18.691 1.00 97.69 79 LYS A N 1
ATOM 613 C CA . LYS A 1 79 ? 0.032 10.088 20.112 1.00 97.69 79 LYS A CA 1
ATOM 614 C C . LYS A 1 79 ? -1.477 10.206 20.386 1.00 97.69 79 LYS A C 1
ATOM 616 O O . LYS A 1 79 ? -1.881 10.243 21.545 1.00 97.69 79 LYS A O 1
ATOM 621 N N . LYS A 1 80 ? -2.327 10.199 19.355 1.00 97.56 80 LYS A N 1
ATOM 622 C CA . LYS A 1 80 ? -3.797 10.204 19.485 1.00 97.56 80 LYS A CA 1
ATOM 623 C C . LYS A 1 80 ? -4.362 8.785 19.637 1.00 97.56 80 LYS A C 1
ATOM 625 O O . LYS A 1 80 ? -3.726 7.807 19.241 1.00 97.56 80 LYS A O 1
ATOM 630 N N . LYS A 1 81 ? -5.570 8.680 20.199 1.00 97.56 81 LYS A N 1
ATOM 631 C CA . LYS A 1 81 ? -6.341 7.428 20.313 1.00 97.56 81 LYS A CA 1
ATOM 632 C C . LYS A 1 81 ? -6.918 6.963 18.965 1.00 97.56 81 LYS A C 1
ATOM 634 O O . LYS A 1 81 ? -6.962 7.741 18.011 1.00 97.56 81 LYS A O 1
ATOM 639 N N . GLY A 1 82 ? -7.378 5.713 18.885 1.00 96.50 82 GLY A N 1
ATOM 640 C CA . GLY A 1 82 ? -8.003 5.145 17.679 1.00 96.50 82 GLY A CA 1
ATOM 641 C C . GLY A 1 82 ? -7.049 4.354 16.781 1.00 96.50 82 GLY A C 1
ATOM 642 O O . GLY A 1 82 ? -7.387 4.082 15.635 1.00 96.50 82 GLY A O 1
ATOM 643 N N . ALA A 1 83 ? -5.843 4.024 17.251 1.00 97.44 83 ALA A N 1
ATOM 644 C CA . ALA A 1 83 ? -4.890 3.255 16.455 1.00 97.44 83 ALA A CA 1
ATOM 645 C C . ALA A 1 83 ? -5.359 1.800 16.308 1.00 97.44 83 ALA A C 1
ATOM 647 O O . ALA A 1 83 ? -5.553 1.108 17.305 1.00 97.44 83 ALA A O 1
ATOM 648 N N . CYS A 1 84 ? -5.528 1.346 15.069 1.00 96.62 84 CYS A N 1
ATOM 649 C CA . CYS A 1 84 ? -6.101 0.038 14.737 1.00 96.62 84 CYS A CA 1
ATOM 650 C C . CYS A 1 84 ? -5.129 -0.898 14.003 1.00 96.62 84 CYS A C 1
ATOM 652 O O . CYS A 1 84 ? -5.404 -2.090 13.919 1.00 96.62 84 CYS A O 1
ATOM 654 N N . VAL A 1 85 ? -3.979 -0.398 13.538 1.00 97.62 85 VAL A N 1
ATOM 655 C CA . VAL A 1 85 ? -2.955 -1.201 12.856 1.00 97.62 85 VAL A CA 1
ATOM 656 C C . VAL A 1 85 ? -1.851 -1.548 13.847 1.00 97.62 85 VAL A C 1
ATOM 658 O O . VAL A 1 85 ? -1.219 -0.654 14.412 1.00 97.62 85 VAL A O 1
ATOM 661 N N . GLY A 1 86 ? -1.637 -2.839 14.087 1.00 97.56 86 GLY A N 1
ATOM 662 C CA . GLY A 1 86 ? -0.663 -3.344 15.057 1.00 97.56 86 GLY A CA 1
ATOM 663 C C . GLY A 1 86 ? 0.457 -4.139 14.401 1.00 97.56 86 GLY A C 1
ATOM 664 O O . GLY A 1 86 ? 0.260 -4.759 13.363 1.00 97.56 86 GLY A O 1
ATOM 665 N N . CYS A 1 87 ? 1.638 -4.141 15.019 1.00 98.19 87 CYS A N 1
ATOM 666 C CA . CYS A 1 87 ? 2.709 -5.045 14.607 1.00 98.19 87 CYS A CA 1
ATOM 667 C C . CYS A 1 87 ? 2.315 -6.512 14.880 1.00 98.19 87 CYS A C 1
ATOM 669 O O . CYS A 1 87 ? 1.928 -6.846 15.995 1.00 98.19 87 CYS A O 1
ATOM 671 N N . ASN A 1 88 ? 2.482 -7.395 13.895 1.00 97.25 88 ASN A N 1
ATOM 672 C CA . ASN A 1 88 ? 2.071 -8.803 13.937 1.00 97.25 88 ASN A CA 1
ATOM 673 C C . ASN A 1 88 ? 2.963 -9.686 14.842 1.00 97.25 88 ASN A C 1
ATOM 675 O O . ASN A 1 88 ? 2.655 -10.838 15.139 1.00 97.25 88 ASN A O 1
ATOM 679 N N . VAL A 1 89 ? 4.090 -9.152 15.317 1.00 97.81 89 VAL A N 1
ATOM 680 C CA . VAL A 1 89 ? 4.938 -9.816 16.317 1.00 97.81 89 VAL A CA 1
ATOM 681 C C . VAL A 1 89 ? 4.289 -9.709 17.698 1.00 97.81 89 VAL A C 1
ATOM 683 O O . VAL A 1 89 ? 4.179 -8.612 18.235 1.00 97.81 89 VAL A O 1
ATOM 686 N N . ARG A 1 90 ? 3.930 -10.849 18.308 1.00 95.38 90 ARG A N 1
ATOM 687 C CA . ARG A 1 90 ? 3.167 -10.932 19.576 1.00 95.38 90 ARG A CA 1
ATOM 688 C C . ARG A 1 90 ? 3.756 -10.135 20.748 1.00 95.38 90 ARG A C 1
ATOM 690 O O . ARG A 1 90 ? 3.010 -9.633 21.583 1.00 95.38 90 ARG A O 1
ATOM 697 N N . SER A 1 91 ? 5.081 -10.030 20.840 1.00 97.31 91 SER A N 1
ATOM 698 C CA . SER A 1 91 ? 5.766 -9.258 21.890 1.00 97.31 91 SER A CA 1
ATOM 699 C C . SER A 1 91 ? 5.796 -7.749 21.611 1.00 97.31 91 SER A C 1
ATOM 701 O O . SER A 1 91 ? 6.070 -6.956 22.513 1.00 97.31 91 SER A O 1
ATOM 703 N N . CYS A 1 92 ? 5.500 -7.326 20.380 1.00 98.06 92 CYS A N 1
ATOM 704 C CA . CYS A 1 92 ? 5.501 -5.932 19.970 1.00 98.06 92 CYS A CA 1
ATOM 705 C C . CYS A 1 92 ? 4.137 -5.289 20.228 1.00 98.06 92 CYS A C 1
ATOM 707 O O . CYS A 1 92 ? 3.110 -5.753 19.749 1.00 98.06 92 CYS A O 1
ATOM 709 N N . ARG A 1 93 ? 4.130 -4.162 20.943 1.00 96.50 93 ARG A N 1
ATOM 710 C CA . ARG A 1 93 ? 2.901 -3.420 21.280 1.00 96.50 93 ARG A CA 1
ATOM 711 C C . ARG A 1 93 ? 2.716 -2.146 20.457 1.00 96.50 93 ARG A C 1
ATOM 713 O O . ARG A 1 93 ? 1.921 -1.286 20.829 1.00 96.50 93 ARG A O 1
ATOM 720 N N . GLN A 1 94 ? 3.490 -1.971 19.384 1.00 97.94 94 GLN A N 1
ATOM 721 C CA . GLN A 1 94 ? 3.371 -0.769 18.566 1.00 97.94 94 GLN A CA 1
ATOM 722 C C . GLN A 1 94 ? 2.055 -0.788 17.783 1.00 97.94 94 GLN A C 1
ATOM 724 O O . GLN A 1 94 ? 1.792 -1.720 17.025 1.00 97.94 94 GLN A O 1
ATOM 729 N N . MET A 1 95 ? 1.276 0.278 17.963 1.00 98.00 95 MET A N 1
ATOM 730 C CA . MET A 1 95 ? 0.009 0.532 17.284 1.00 98.00 95 MET A CA 1
ATOM 731 C C . MET A 1 95 ? 0.094 1.855 16.526 1.00 98.00 95 MET A C 1
ATOM 733 O O . MET A 1 95 ? 0.593 2.845 17.064 1.00 98.00 95 MET A O 1
ATOM 737 N N . VAL A 1 96 ? -0.429 1.904 15.306 1.00 98.38 96 VAL A N 1
ATOM 738 C CA . VAL A 1 96 ? -0.509 3.113 14.478 1.00 98.38 96 VAL A CA 1
ATOM 739 C C . VAL A 1 96 ? -1.893 3.247 13.842 1.00 98.38 96 VAL A C 1
ATOM 741 O O . VAL A 1 96 ? -2.636 2.277 13.698 1.00 98.38 96 VAL A O 1
ATOM 744 N N . HIS A 1 97 ? -2.269 4.467 13.462 1.00 98.25 97 HIS A N 1
ATOM 745 C CA . HIS A 1 97 ? -3.240 4.630 12.376 1.00 98.25 97 HIS A CA 1
ATOM 746 C C . HIS A 1 97 ? -2.562 4.220 11.067 1.00 98.25 97 HIS A C 1
ATOM 748 O O . HIS A 1 97 ? -1.361 4.451 10.924 1.00 98.25 97 HIS A O 1
ATOM 754 N N . PHE A 1 98 ? -3.303 3.677 10.103 1.00 97.19 98 PHE A N 1
ATOM 755 C CA . PHE A 1 98 ? -2.717 3.246 8.829 1.00 97.19 98 PHE A CA 1
ATOM 756 C C . PHE A 1 98 ? -1.875 4.349 8.135 1.00 97.19 98 PHE A C 1
ATOM 758 O O . PHE A 1 98 ? -0.691 4.107 7.896 1.00 97.19 98 PHE A O 1
ATOM 765 N N . PRO A 1 99 ? -2.363 5.601 7.962 1.00 96.38 99 PRO A N 1
ATOM 766 C CA . PRO A 1 99 ? -1.550 6.690 7.400 1.00 96.38 99 PRO A CA 1
ATOM 767 C C . PRO A 1 99 ? -0.301 7.020 8.230 1.00 96.38 99 PRO A C 1
ATOM 769 O O . PRO A 1 99 ? 0.764 7.308 7.691 1.00 96.38 99 PRO A O 1
ATOM 772 N N . CYS A 1 100 ? -0.405 6.944 9.560 1.00 97.69 100 CYS A N 1
ATOM 773 C CA . CYS A 1 100 ? 0.723 7.179 10.459 1.00 97.69 100 CYS A CA 1
ATOM 774 C C . CYS A 1 100 ? 1.808 6.101 10.350 1.00 97.69 100 CYS A C 1
ATOM 776 O O . CYS A 1 100 ? 2.969 6.380 10.648 1.00 97.69 100 CYS A O 1
ATOM 778 N N . GLY A 1 101 ? 1.441 4.882 9.947 1.00 96.62 101 GLY A N 1
ATOM 779 C CA . GLY A 1 101 ? 2.379 3.786 9.736 1.00 96.62 101 GLY A CA 1
ATOM 780 C C . GLY A 1 101 ? 3.442 4.133 8.699 1.00 96.62 101 GLY A C 1
ATOM 781 O O . GLY A 1 101 ? 4.621 3.868 8.928 1.00 96.62 101 GLY A O 1
ATOM 782 N N . ARG A 1 102 ? 3.056 4.826 7.622 1.00 93.62 102 ARG A N 1
ATOM 783 C CA . ARG A 1 102 ? 3.972 5.284 6.568 1.00 93.62 102 ARG A CA 1
ATOM 784 C C . ARG A 1 102 ? 5.100 6.164 7.111 1.00 93.62 102 ARG A C 1
ATOM 786 O O . ARG A 1 102 ? 6.265 5.920 6.812 1.00 93.62 102 ARG A O 1
ATOM 793 N N . ASN A 1 103 ? 4.770 7.102 8.002 1.00 93.69 103 ASN A N 1
ATOM 794 C CA . ASN A 1 103 ? 5.744 7.996 8.647 1.00 93.69 103 ASN A CA 1
ATOM 795 C C . ASN A 1 103 ? 6.734 7.256 9.563 1.00 93.69 103 ASN A C 1
ATOM 797 O O . ASN A 1 103 ? 7.796 7.783 9.879 1.00 93.69 103 ASN A O 1
ATOM 801 N N . LEU A 1 104 ? 6.385 6.049 10.014 1.00 96.50 104 LEU A N 1
ATOM 802 C CA . LEU A 1 104 ? 7.231 5.193 10.849 1.00 96.50 104 LEU A CA 1
ATOM 803 C C . LEU A 1 104 ? 7.777 3.974 10.098 1.00 96.50 104 LEU A C 1
ATOM 805 O O . LEU A 1 104 ? 8.287 3.052 10.736 1.00 96.50 104 LEU A O 1
ATOM 809 N N . SER A 1 105 ? 7.664 3.953 8.767 1.00 97.06 105 SER A N 1
ATOM 810 C CA . SER A 1 105 ? 8.093 2.833 7.926 1.00 97.06 105 SER A CA 1
ATOM 811 C C . SER A 1 105 ? 7.471 1.488 8.327 1.00 97.06 105 SER A C 1
ATOM 813 O O . SER A 1 105 ? 8.129 0.450 8.265 1.00 97.06 105 SER A O 1
ATOM 815 N N . PHE A 1 106 ? 6.209 1.493 8.765 1.00 97.81 106 PHE A N 1
ATOM 816 C CA . PHE A 1 106 ? 5.438 0.259 8.889 1.00 97.81 106 PHE A CA 1
ATOM 817 C C . PHE A 1 106 ? 5.195 -0.344 7.505 1.00 97.81 106 PHE A C 1
ATOM 819 O O . PHE A 1 106 ? 4.911 0.376 6.546 1.00 97.81 106 PHE A O 1
ATOM 826 N N . ILE A 1 107 ? 5.247 -1.671 7.430 1.00 98.06 107 ILE A N 1
ATOM 827 C CA . ILE A 1 107 ? 4.889 -2.438 6.237 1.00 98.06 107 ILE A CA 1
ATOM 828 C C . ILE A 1 107 ? 3.626 -3.234 6.548 1.00 98.06 107 ILE A C 1
ATOM 830 O O . ILE A 1 107 ? 3.669 -4.139 7.378 1.00 98.06 107 ILE A O 1
ATOM 834 N N . SER A 1 108 ? 2.517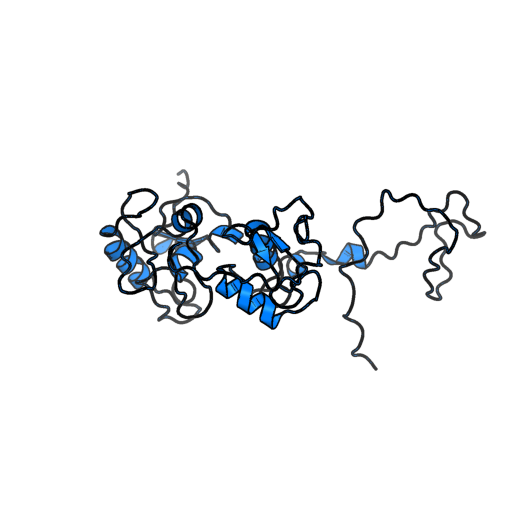 -2.897 5.891 1.00 97.31 108 SER A N 1
ATOM 835 C CA . SER A 1 108 ? 1.305 -3.724 5.851 1.00 97.31 108 SER A CA 1
ATOM 836 C C . SER A 1 108 ? 1.359 -4.603 4.613 1.00 97.31 108 SER A C 1
ATOM 838 O O . SER A 1 108 ? 1.415 -4.071 3.510 1.00 97.31 108 SER A O 1
ATOM 840 N N . GLN A 1 109 ? 1.389 -5.919 4.785 1.00 96.44 109 GLN A N 1
ATOM 841 C CA . GLN A 1 109 ? 1.413 -6.861 3.671 1.00 96.44 109 GLN A CA 1
ATOM 842 C C . GLN A 1 109 ? -0.003 -7.098 3.164 1.00 96.44 109 GLN A C 1
ATOM 844 O O . GLN A 1 109 ? -0.917 -7.313 3.955 1.00 96.44 109 GLN A O 1
ATOM 849 N N . PHE A 1 110 ? -0.175 -7.092 1.845 1.00 92.69 110 PHE A N 1
ATOM 850 C CA . PHE A 1 110 ? -1.478 -7.286 1.203 1.00 92.69 110 PHE A CA 1
ATOM 851 C C . PHE A 1 110 ? -1.689 -8.731 0.746 1.00 92.69 110 PHE A C 1
ATOM 853 O O . PHE A 1 110 ? -2.180 -8.999 -0.341 1.00 92.69 110 PHE A O 1
ATOM 860 N N . THR A 1 111 ? -1.278 -9.657 1.606 1.00 89.38 111 THR A N 1
ATOM 861 C CA . THR A 1 111 ? -1.507 -11.099 1.492 1.00 89.38 111 THR A CA 1
ATOM 862 C C . THR A 1 111 ? -2.245 -11.545 2.740 1.00 89.38 111 THR A C 1
ATOM 864 O O . THR A 1 111 ? -1.800 -11.206 3.840 1.00 89.38 111 THR A O 1
ATOM 867 N N . GLU A 1 112 ? -3.338 -12.295 2.602 1.00 85.69 112 GLU A N 1
ATOM 868 C CA . GLU A 1 112 ? -4.088 -12.817 3.749 1.00 85.69 112 GLU A CA 1
ATOM 869 C C . GLU A 1 112 ? -3.154 -13.515 4.759 1.00 85.69 112 GLU A C 1
ATOM 871 O O . GLU A 1 112 ? -2.291 -14.301 4.353 1.00 85.69 112 GLU A O 1
ATOM 876 N N . PRO A 1 113 ? -3.261 -13.219 6.072 1.00 89.81 113 PRO A N 1
ATOM 877 C CA . PRO A 1 113 ? -4.319 -12.461 6.759 1.00 89.81 113 PRO A CA 1
ATOM 878 C C . PRO A 1 113 ? -4.025 -10.950 6.944 1.00 89.81 113 PRO A C 1
ATOM 880 O O . PRO A 1 113 ? -4.357 -10.379 7.978 1.00 89.81 113 PRO A O 1
ATOM 883 N N . PHE A 1 114 ? -3.372 -10.299 5.978 1.00 93.25 114 PHE A N 1
ATOM 884 C CA . PHE A 1 114 ? -3.039 -8.862 5.962 1.00 93.25 114 PHE A CA 1
ATOM 885 C C . PHE A 1 114 ? -2.175 -8.358 7.139 1.00 93.25 114 PHE A C 1
ATOM 887 O O . PHE A 1 114 ? -2.502 -7.350 7.775 1.00 93.25 114 PHE A O 1
ATOM 894 N N . PRO A 1 115 ? -1.056 -9.028 7.477 1.00 96.06 115 PRO A N 1
ATOM 895 C CA . PRO A 1 115 ? -0.254 -8.651 8.633 1.00 96.06 115 PRO A CA 1
ATOM 896 C C . PRO A 1 115 ? 0.492 -7.325 8.425 1.00 96.06 115 PRO A C 1
ATOM 898 O O . PRO A 1 115 ? 1.037 -7.049 7.355 1.00 96.06 115 PRO A O 1
ATOM 901 N N . SER A 1 116 ? 0.616 -6.541 9.495 1.00 97.75 116 SER A N 1
ATOM 902 C CA . SER A 1 116 ? 1.440 -5.327 9.520 1.00 97.75 116 SER A CA 1
ATOM 903 C C . SER A 1 116 ? 2.648 -5.479 10.432 1.00 97.75 116 SER A C 1
ATOM 905 O O . SER A 1 116 ? 2.587 -6.128 11.471 1.00 97.75 116 SER A O 1
ATOM 907 N N . TYR A 1 117 ? 3.760 -4.841 10.086 1.00 98.31 117 TYR A N 1
ATOM 908 C CA . TYR A 1 117 ? 5.014 -4.920 10.826 1.00 98.31 117 TYR A CA 1
ATOM 909 C C . TYR A 1 117 ? 5.580 -3.525 11.062 1.00 98.31 117 TYR A C 1
ATOM 911 O O . TYR A 1 117 ? 5.637 -2.707 10.144 1.00 98.31 117 TYR A O 1
ATOM 919 N N . CYS A 1 118 ? 6.019 -3.246 12.292 1.00 98.38 118 CYS A N 1
ATOM 920 C CA . CYS A 1 118 ? 6.770 -2.025 12.570 1.00 98.38 118 CYS A CA 1
ATOM 921 C C . CYS A 1 118 ? 8.161 -2.090 11.930 1.00 98.38 118 CYS A C 1
ATOM 923 O O . CYS A 1 118 ? 8.644 -3.178 11.631 1.00 98.38 118 CYS A O 1
ATOM 925 N N . LYS A 1 119 ? 8.852 -0.951 11.804 1.00 97.44 119 LYS A N 1
ATOM 926 C CA . LYS A 1 119 ? 10.198 -0.864 11.206 1.00 97.44 119 LYS A CA 1
ATOM 927 C C . LYS A 1 119 ? 11.191 -1.932 11.698 1.00 97.44 119 LYS A C 1
ATOM 929 O O . LYS A 1 119 ? 11.993 -2.415 10.912 1.00 97.44 119 LYS A O 1
ATOM 934 N N . ASN A 1 120 ? 11.128 -2.314 12.975 1.00 97.50 120 ASN A N 1
ATOM 935 C CA . ASN A 1 120 ? 12.059 -3.281 13.573 1.00 97.50 120 ASN A CA 1
ATOM 936 C C . ASN A 1 120 ? 11.728 -4.745 13.248 1.00 97.50 120 ASN A C 1
ATOM 938 O O . ASN A 1 120 ? 12.576 -5.612 13.418 1.00 97.50 120 ASN A O 1
ATOM 942 N N . HIS A 1 121 ? 10.495 -5.026 12.829 1.00 98.06 121 HIS A N 1
ATOM 943 C CA . HIS A 1 121 ? 10.020 -6.370 12.493 1.00 98.06 121 HIS A CA 1
ATOM 944 C C . HIS A 1 121 ? 9.589 -6.486 11.028 1.00 98.06 121 HIS A C 1
ATOM 946 O O . HIS A 1 121 ? 9.055 -7.515 10.622 1.00 98.06 121 HIS A O 1
ATOM 952 N N . ALA A 1 122 ? 9.758 -5.415 10.256 1.00 97.12 122 ALA A N 1
ATOM 953 C CA . ALA A 1 122 ? 9.366 -5.351 8.867 1.00 97.12 122 ALA A CA 1
ATOM 954 C C . ALA A 1 122 ? 10.291 -6.219 8.004 1.00 97.12 122 ALA A C 1
ATOM 956 O O . ALA A 1 122 ? 11.487 -6.326 8.293 1.00 97.12 122 ALA A O 1
ATOM 957 N N . PRO A 1 123 ? 9.763 -6.822 6.928 1.00 96.12 123 PRO A N 1
ATOM 958 C CA . PRO A 1 123 ? 10.598 -7.482 5.941 1.00 96.12 123 PRO A CA 1
ATOM 959 C C . PRO A 1 123 ? 11.556 -6.486 5.280 1.00 96.12 123 PRO A C 1
ATOM 961 O O . PRO A 1 123 ? 11.241 -5.308 5.105 1.00 96.12 123 PRO A O 1
ATOM 964 N N . SER A 1 124 ? 12.706 -6.988 4.845 1.00 94.88 124 SER A N 1
ATOM 965 C CA . SER A 1 124 ? 13.648 -6.265 3.996 1.00 94.88 124 SER A CA 1
ATOM 966 C C . SER A 1 124 ? 13.933 -7.052 2.720 1.00 94.88 124 SER A C 1
ATOM 968 O O . SER A 1 124 ? 13.689 -8.263 2.637 1.00 94.88 124 SER A O 1
ATOM 970 N N . GLN A 1 125 ? 14.426 -6.349 1.705 1.00 94.44 125 GLN A N 1
ATOM 971 C CA . GLN A 1 125 ? 14.999 -6.967 0.515 1.00 94.44 125 GLN A CA 1
ATOM 972 C C . GLN A 1 125 ? 16.503 -7.156 0.730 1.00 94.44 125 GLN A C 1
ATOM 974 O O . GLN A 1 125 ? 17.147 -6.336 1.386 1.00 94.44 125 GLN A O 1
ATOM 979 N N . SER A 1 126 ? 17.073 -8.217 0.168 1.00 87.62 126 SER A N 1
ATOM 980 C CA . SER A 1 126 ? 18.514 -8.463 0.212 1.00 87.62 126 SER A CA 1
ATOM 981 C C . SER A 1 126 ? 19.213 -7.912 -1.030 1.00 87.62 126 SER A C 1
ATOM 983 O O . SER A 1 126 ? 18.696 -7.972 -2.152 1.00 87.62 126 SER A O 1
ATOM 985 N N . LEU A 1 127 ? 20.426 -7.391 -0.846 1.00 79.25 127 LEU A N 1
ATOM 986 C CA . LEU A 1 127 ? 21.336 -7.126 -1.955 1.00 79.25 127 LEU A CA 1
ATOM 987 C C . LEU A 1 127 ? 21.957 -8.454 -2.398 1.00 79.25 127 LEU A C 1
ATOM 989 O O . LEU A 1 127 ? 22.656 -9.114 -1.640 1.00 79.25 127 LEU A O 1
ATOM 993 N N . SER A 1 128 ? 21.676 -8.836 -3.635 1.00 66.88 128 SER A N 1
ATOM 994 C CA . SER A 1 128 ? 22.328 -9.917 -4.372 1.00 66.88 128 SER A CA 1
ATOM 995 C C . SER A 1 128 ? 23.122 -9.242 -5.480 1.00 66.88 128 SER A C 1
ATOM 997 O O . SER A 1 128 ? 22.703 -9.214 -6.633 1.00 66.88 128 SER A O 1
ATOM 999 N N . VAL A 1 129 ? 24.181 -8.534 -5.100 1.00 62.41 129 VAL A N 1
ATOM 1000 C CA . VAL A 1 129 ? 24.955 -7.732 -6.046 1.00 62.41 129 VAL A CA 1
ATOM 1001 C C . VAL A 1 129 ? 26.333 -8.352 -6.142 1.00 62.41 129 VAL A C 1
ATOM 1003 O O . VAL A 1 129 ? 27.045 -8.447 -5.145 1.00 62.41 129 VAL A O 1
ATOM 1006 N N . ASP A 1 130 ? 26.678 -8.795 -7.346 1.00 62.56 130 ASP A N 1
ATOM 1007 C CA . ASP A 1 130 ? 28.072 -8.980 -7.721 1.00 62.56 130 ASP A CA 1
ATOM 1008 C C . ASP A 1 130 ? 28.752 -7.603 -7.609 1.00 62.56 130 ASP A C 1
ATOM 1010 O O . ASP A 1 130 ? 28.274 -6.657 -8.244 1.00 62.56 130 ASP A O 1
ATOM 1014 N N . PRO A 1 131 ? 29.823 -7.451 -6.809 1.00 62.50 131 PRO A N 1
ATOM 1015 C CA . PRO A 1 131 ? 30.490 -6.166 -6.592 1.00 62.50 131 PRO A CA 1
ATOM 1016 C C . PRO A 1 131 ? 30.982 -5.481 -7.881 1.00 62.50 131 PRO A C 1
ATOM 1018 O O . PRO A 1 131 ? 31.321 -4.302 -7.840 1.00 62.50 131 PRO A O 1
ATOM 1021 N N . ASN A 1 132 ? 30.991 -6.177 -9.022 1.00 64.56 132 ASN A N 1
ATOM 1022 C CA . ASN A 1 132 ? 31.379 -5.632 -10.322 1.00 64.56 132 ASN A CA 1
ATOM 1023 C C . ASN A 1 132 ? 30.237 -4.953 -11.108 1.00 64.56 132 ASN A C 1
ATOM 1025 O O . ASN A 1 132 ? 30.486 -4.406 -12.182 1.00 64.56 132 ASN A O 1
ATOM 1029 N N . ILE A 1 133 ? 28.991 -4.974 -10.619 1.00 68.94 133 ILE A N 1
ATOM 1030 C CA . ILE A 1 133 ? 27.840 -4.391 -11.328 1.00 68.94 133 ILE A CA 1
ATOM 1031 C C . ILE A 1 133 ? 27.546 -2.981 -10.806 1.00 68.94 133 ILE A C 1
ATOM 1033 O O . ILE A 1 133 ? 27.253 -2.784 -9.627 1.00 68.94 133 ILE A O 1
ATOM 1037 N N . SER A 1 134 ? 27.558 -1.990 -11.704 1.00 77.62 134 SER A N 1
ATOM 1038 C CA . SER A 1 134 ? 27.106 -0.633 -11.386 1.00 77.62 134 SER A CA 1
ATOM 1039 C C . SER A 1 134 ? 25.619 -0.629 -11.030 1.00 77.62 134 SER A C 1
ATOM 1041 O O . SER A 1 134 ? 24.778 -1.076 -11.812 1.00 77.62 134 SER A O 1
ATOM 1043 N N . LEU A 1 135 ? 25.291 -0.108 -9.847 1.00 82.88 135 LEU A N 1
ATOM 1044 C CA . LEU A 1 135 ? 23.911 -0.026 -9.385 1.00 82.88 135 LEU A CA 1
ATOM 1045 C C . LEU A 1 135 ? 23.119 1.043 -10.160 1.00 82.88 135 LEU A C 1
ATOM 1047 O O . LEU A 1 135 ? 23.661 2.125 -10.416 1.00 82.88 135 LEU A O 1
ATOM 1051 N N . PRO A 1 136 ? 21.839 0.782 -10.491 1.00 85.00 136 PRO A N 1
ATOM 1052 C CA . PRO A 1 136 ? 20.975 1.755 -11.151 1.00 85.00 136 PRO A CA 1
ATOM 1053 C C . PRO A 1 136 ? 20.846 3.043 -10.338 1.00 85.00 136 PRO A C 1
ATOM 1055 O O . PRO A 1 136 ? 20.614 2.995 -9.136 1.00 85.00 136 PRO A O 1
ATOM 1058 N N . GLN A 1 137 ? 20.962 4.186 -11.012 1.00 88.94 137 GLN A N 1
ATOM 1059 C CA . GLN A 1 137 ? 20.856 5.515 -10.393 1.00 88.94 137 GLN A CA 1
ATOM 1060 C C . GLN A 1 137 ? 19.524 6.210 -10.702 1.00 88.94 137 GLN A C 1
ATOM 1062 O O . GLN A 1 137 ? 19.329 7.353 -10.302 1.00 88.94 137 GLN A O 1
ATOM 1067 N N . SER A 1 138 ? 18.612 5.559 -11.432 1.00 96.00 138 SER A N 1
ATOM 1068 C CA . SER A 1 138 ? 17.284 6.098 -11.747 1.00 96.00 138 SER A CA 1
ATOM 1069 C C . SER A 1 138 ? 16.145 5.103 -11.520 1.00 96.00 138 SER A C 1
ATOM 1071 O O . SER A 1 138 ? 16.271 3.892 -11.730 1.00 96.00 138 SER A O 1
ATOM 1073 N N . CYS A 1 139 ? 15.015 5.627 -11.051 1.00 97.62 139 CYS A N 1
ATOM 1074 C CA . CYS A 1 139 ? 13.796 4.867 -10.822 1.00 97.62 139 CYS A CA 1
ATOM 1075 C C . CYS A 1 139 ? 13.252 4.342 -12.157 1.00 97.62 139 CYS A C 1
ATOM 1077 O O . CYS A 1 139 ? 12.983 5.116 -13.068 1.00 97.62 139 CYS A O 1
ATOM 1079 N N . SER A 1 140 ? 12.993 3.040 -12.275 1.00 96.31 140 SER A N 1
ATOM 1080 C CA . SER A 1 140 ? 12.492 2.427 -13.516 1.00 96.31 140 SER A CA 1
ATOM 1081 C C . SER A 1 140 ? 11.018 2.736 -13.831 1.00 96.31 140 SER A C 1
ATOM 1083 O O . SER A 1 140 ? 10.467 2.147 -14.759 1.00 96.31 140 SER A O 1
ATOM 1085 N N . VAL A 1 141 ? 10.371 3.606 -13.046 1.00 96.88 141 VAL A N 1
ATOM 1086 C CA . VAL A 1 141 ? 8.996 4.084 -13.271 1.00 96.88 141 VAL A CA 1
ATOM 1087 C C . VAL A 1 141 ? 8.978 5.569 -13.627 1.00 96.88 141 VAL A C 1
ATOM 1089 O O . VAL A 1 141 ? 8.442 5.917 -14.669 1.00 96.88 141 VAL A O 1
ATOM 1092 N N . CYS A 1 142 ? 9.558 6.447 -12.797 1.00 97.19 142 CYS A N 1
ATOM 1093 C CA . CYS A 1 142 ? 9.554 7.894 -13.065 1.00 97.19 142 CYS A CA 1
ATOM 1094 C C . CYS A 1 142 ? 10.804 8.404 -13.792 1.00 97.19 142 CYS A C 1
ATOM 1096 O O . CYS A 1 142 ? 10.819 9.551 -14.214 1.00 97.19 142 CYS A O 1
ATOM 1098 N N . LEU A 1 143 ? 11.841 7.573 -13.940 1.00 96.50 143 LEU A N 1
ATOM 1099 C CA . LEU A 1 143 ? 13.139 7.911 -14.541 1.00 96.50 143 LEU A CA 1
ATOM 1100 C C . LEU A 1 143 ? 13.958 8.977 -13.789 1.00 96.50 143 LEU A C 1
ATOM 1102 O O . LEU A 1 143 ? 15.096 9.237 -14.176 1.00 96.50 143 LEU A O 1
ATOM 1106 N N . ASP A 1 144 ? 13.440 9.519 -12.685 1.00 97.62 144 ASP A N 1
ATOM 1107 C CA . ASP A 1 144 ? 14.183 10.416 -11.798 1.00 97.62 144 ASP A CA 1
ATOM 1108 C C . ASP A 1 144 ? 15.282 9.683 -11.025 1.00 97.62 144 ASP A C 1
ATOM 1110 O O . ASP A 1 144 ? 15.232 8.463 -10.824 1.00 97.62 144 ASP A O 1
ATOM 1114 N N . SER A 1 145 ? 16.253 10.460 -10.543 1.00 96.06 145 SER A N 1
ATOM 1115 C CA . SER A 1 145 ? 17.361 9.979 -9.723 1.00 96.06 145 SER A CA 1
ATOM 1116 C C . SER A 1 145 ? 16.885 9.220 -8.487 1.00 96.06 145 SER A C 1
ATOM 1118 O O . SER A 1 145 ? 15.938 9.628 -7.816 1.00 96.06 145 SER A O 1
ATOM 1120 N N . LEU A 1 146 ? 17.595 8.144 -8.165 1.00 94.44 146 LEU A N 1
ATOM 1121 C CA . LEU A 1 146 ? 17.369 7.302 -6.997 1.00 94.44 146 LEU A CA 1
ATOM 1122 C C . LEU A 1 146 ? 18.719 7.025 -6.322 1.00 94.44 146 LEU A C 1
ATOM 1124 O O . LEU A 1 146 ? 19.725 6.852 -7.007 1.00 94.44 146 LEU A O 1
ATOM 1128 N N . ASP A 1 147 ? 18.736 6.943 -4.994 1.00 91.88 147 ASP A N 1
ATOM 1129 C CA . ASP A 1 147 ? 19.891 6.421 -4.258 1.00 91.88 147 ASP A CA 1
ATOM 1130 C C . ASP A 1 147 ? 19.738 4.896 -4.130 1.00 91.88 147 ASP A C 1
ATOM 1132 O O . ASP A 1 147 ? 18.751 4.454 -3.527 1.00 91.88 147 ASP A O 1
ATOM 1136 N N . PRO A 1 148 ? 20.638 4.064 -4.695 1.00 90.12 148 PRO A N 1
ATOM 1137 C CA . PRO A 1 148 ? 20.498 2.607 -4.721 1.00 90.12 148 PRO A CA 1
ATOM 1138 C C . PRO A 1 148 ? 20.804 1.941 -3.369 1.00 90.12 148 PRO A C 1
ATOM 1140 O O . PRO A 1 148 ? 21.511 0.934 -3.276 1.00 90.12 148 PRO A O 1
ATOM 1143 N N . VAL A 1 149 ? 20.210 2.469 -2.305 1.00 92.56 149 VAL A N 1
ATOM 1144 C CA . VAL A 1 149 ? 20.225 1.920 -0.955 1.00 92.56 149 VAL A CA 1
ATOM 1145 C C . VAL A 1 149 ? 18.830 1.400 -0.635 1.00 92.56 149 VAL A C 1
ATOM 1147 O O . VAL A 1 149 ? 17.872 2.163 -0.489 1.00 92.56 149 VAL A O 1
ATOM 1150 N N . LEU A 1 150 ? 18.711 0.076 -0.508 1.00 94.50 150 LEU A N 1
ATOM 1151 C CA . LEU A 1 150 ? 17.447 -0.563 -0.142 1.00 94.50 150 LEU A CA 1
ATOM 1152 C C . LEU A 1 150 ? 16.947 -0.023 1.198 1.00 94.50 150 LEU A C 1
ATOM 1154 O O . LEU A 1 150 ? 17.668 0.005 2.196 1.00 94.50 150 LEU A O 1
ATOM 1158 N N . SER A 1 151 ? 15.688 0.398 1.220 1.00 95.56 151 SER A N 1
ATOM 1159 C CA . SER A 1 151 ? 15.076 1.025 2.386 1.00 95.56 151 SER A CA 1
ATOM 1160 C C . SER A 1 151 ? 13.556 0.882 2.333 1.00 95.56 151 SER A C 1
ATOM 1162 O O . SER A 1 151 ? 13.003 0.226 1.455 1.00 95.56 151 SER A O 1
ATOM 1164 N N . TYR A 1 152 ? 12.848 1.521 3.268 1.00 96.56 152 TYR A N 1
ATOM 1165 C CA . TYR A 1 152 ? 11.398 1.652 3.145 1.00 96.56 152 TYR A CA 1
ATOM 1166 C C . TYR A 1 152 ? 11.010 2.331 1.826 1.00 96.56 152 TYR A C 1
ATOM 1168 O O . TYR A 1 152 ? 10.061 1.896 1.182 1.00 96.56 152 TYR A O 1
ATOM 1176 N N . SER A 1 153 ? 11.742 3.368 1.421 1.00 96.81 153 SER A N 1
ATOM 1177 C CA . SER A 1 153 ? 11.391 4.222 0.284 1.00 96.81 153 SER A CA 1
ATOM 1178 C C . SER A 1 153 ? 11.941 3.729 -1.052 1.00 96.81 153 SER A C 1
ATOM 11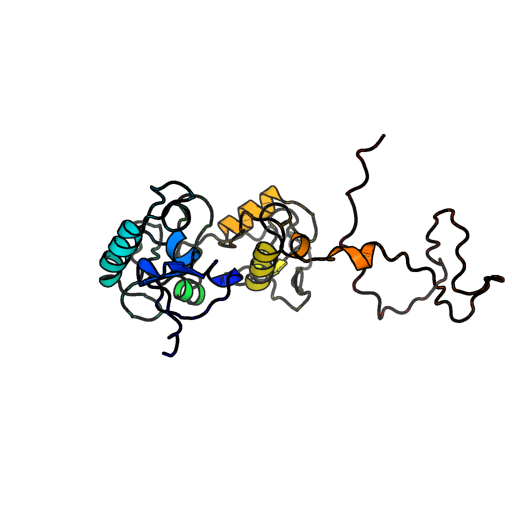80 O O . SER A 1 153 ? 11.497 4.218 -2.086 1.00 96.81 153 SER A O 1
ATOM 1182 N N . VAL A 1 154 ? 12.885 2.785 -1.045 1.00 97.19 154 VAL A N 1
ATOM 1183 C CA . VAL A 1 154 ? 13.569 2.290 -2.246 1.00 97.19 154 VAL A CA 1
ATOM 1184 C C . VAL A 1 154 ? 13.479 0.771 -2.303 1.00 97.19 154 VAL A C 1
ATOM 1186 O O . VAL A 1 154 ? 13.966 0.080 -1.406 1.00 97.19 154 VAL A O 1
ATOM 1189 N N . LEU A 1 155 ? 12.867 0.269 -3.375 1.00 97.50 155 LEU A N 1
ATOM 1190 C CA . LEU A 1 155 ? 12.641 -1.151 -3.632 1.00 97.50 155 LEU A CA 1
ATOM 1191 C C . LEU A 1 155 ? 13.310 -1.576 -4.942 1.00 97.50 155 LEU A C 1
ATOM 1193 O O . LEU A 1 155 ? 13.560 -0.752 -5.819 1.00 97.50 155 LEU A O 1
ATOM 1197 N N . LYS A 1 156 ? 13.542 -2.877 -5.111 1.00 96.06 156 LYS A N 1
ATOM 1198 C CA . LYS A 1 156 ? 14.036 -3.473 -6.356 1.00 96.06 156 LYS A CA 1
ATOM 1199 C C . LYS A 1 156 ? 13.210 -4.674 -6.798 1.00 96.06 156 LYS A C 1
ATOM 1201 O O . LYS A 1 156 ? 12.537 -5.330 -5.999 1.00 96.06 156 LYS A O 1
ATOM 1206 N N . CYS A 1 157 ? 13.331 -5.014 -8.075 1.00 95.88 157 CYS A N 1
ATOM 1207 C CA . CYS A 1 157 ? 12.799 -6.255 -8.616 1.00 95.88 157 CYS A CA 1
ATOM 1208 C C . CYS A 1 157 ? 13.592 -7.465 -8.071 1.00 95.88 157 CYS A C 1
ATOM 1210 O O . CYS A 1 157 ? 14.828 -7.490 -8.170 1.00 95.88 157 CYS A O 1
ATOM 1212 N N . PRO A 1 158 ? 12.916 -8.500 -7.540 1.00 95.12 158 PRO A N 1
ATOM 1213 C CA . PRO A 1 158 ? 13.580 -9.706 -7.045 1.00 95.12 158 PRO A CA 1
ATOM 1214 C C . PRO A 1 158 ? 14.073 -10.628 -8.169 1.00 95.12 158 PRO A C 1
ATOM 1216 O O . PRO A 1 158 ? 14.877 -11.509 -7.901 1.00 95.12 158 PRO A O 1
ATOM 1219 N N . SER A 1 159 ? 13.590 -10.455 -9.404 1.00 93.81 159 SER A N 1
ATOM 1220 C CA . SER A 1 159 ? 13.906 -11.348 -10.527 1.00 93.81 159 SER A CA 1
ATOM 1221 C C . SER A 1 159 ? 15.126 -10.883 -11.314 1.00 93.81 159 SER A C 1
ATOM 1223 O O . SER A 1 159 ? 16.050 -11.660 -11.517 1.00 93.81 159 SER A O 1
ATOM 1225 N N . CYS A 1 160 ? 15.148 -9.621 -11.757 1.00 92.56 160 CYS A N 1
ATOM 1226 C CA . CYS A 1 160 ? 16.265 -9.104 -12.552 1.00 92.56 160 CYS A CA 1
ATOM 1227 C C . CYS A 1 160 ? 17.330 -8.382 -11.727 1.00 92.56 160 CYS A C 1
ATOM 1229 O O . CYS A 1 160 ? 18.417 -8.153 -12.241 1.00 92.56 160 CYS A O 1
ATOM 1231 N N . HIS A 1 161 ? 17.011 -7.949 -10.499 1.00 90.69 161 HIS A N 1
ATOM 1232 C CA . HIS A 1 161 ? 17.864 -7.125 -9.623 1.00 90.69 161 HIS A CA 1
ATOM 1233 C C . HIS A 1 161 ? 18.382 -5.793 -10.208 1.00 90.69 161 HIS A C 1
ATOM 1235 O O . HIS A 1 161 ? 18.975 -5.000 -9.479 1.00 90.69 161 HIS A O 1
ATOM 1241 N N . ALA A 1 162 ? 18.092 -5.513 -11.479 1.00 90.31 162 ALA A N 1
ATOM 1242 C CA . ALA A 1 162 ? 18.502 -4.326 -12.219 1.00 90.31 162 ALA A CA 1
ATOM 1243 C C . ALA A 1 162 ? 17.423 -3.232 -12.272 1.00 90.31 162 ALA A C 1
ATOM 1245 O O . ALA A 1 162 ? 17.717 -2.104 -12.642 1.00 90.31 162 ALA A O 1
ATOM 1246 N N . SER A 1 163 ? 16.177 -3.535 -11.899 1.00 94.19 163 SER A N 1
ATOM 1247 C CA . SER A 1 163 ? 15.091 -2.547 -11.865 1.00 94.19 163 SER A CA 1
ATOM 1248 C C . SER A 1 163 ? 14.806 -2.110 -10.430 1.00 94.19 163 SER A C 1
ATOM 1250 O O . SER A 1 163 ? 14.603 -2.963 -9.560 1.00 94.19 163 SER A O 1
ATOM 1252 N N . TRP A 1 164 ? 14.854 -0.799 -10.194 1.00 96.75 164 TRP A N 1
ATOM 1253 C CA . TRP A 1 164 ? 14.799 -0.152 -8.880 1.00 96.75 164 TRP A CA 1
ATOM 1254 C C . TRP A 1 164 ? 13.768 0.973 -8.891 1.00 96.75 164 TRP A C 1
ATOM 1256 O O . TRP A 1 164 ? 13.523 1.589 -9.927 1.00 96.75 164 TRP A O 1
ATOM 1266 N N . PHE A 1 165 ? 13.145 1.234 -7.745 1.00 97.81 165 PHE A N 1
ATOM 1267 C CA . PHE A 1 165 ? 11.931 2.039 -7.673 1.00 97.81 165 PHE A CA 1
ATOM 1268 C C . PHE A 1 165 ? 11.871 2.868 -6.397 1.00 97.81 165 PHE A C 1
ATOM 1270 O O . PHE A 1 165 ? 12.128 2.356 -5.306 1.00 97.81 165 PHE A O 1
ATOM 1277 N N . HIS A 1 166 ? 11.388 4.104 -6.513 1.00 98.44 166 HIS A N 1
ATOM 1278 C CA . HIS A 1 166 ? 10.747 4.764 -5.380 1.00 98.44 166 HIS A CA 1
ATOM 1279 C C . HIS A 1 166 ? 9.476 3.991 -5.006 1.00 98.44 166 HIS A C 1
ATOM 1281 O O . HIS A 1 166 ? 8.668 3.677 -5.887 1.00 98.44 166 HIS A O 1
ATOM 1287 N N . ARG A 1 167 ? 9.266 3.727 -3.709 1.00 97.75 167 ARG A N 1
ATOM 1288 C CA . ARG A 1 167 ? 8.057 3.072 -3.174 1.00 97.75 167 ARG A CA 1
ATOM 1289 C C . ARG A 1 167 ? 6.787 3.710 -3.733 1.00 97.75 167 ARG A C 1
ATOM 1291 O O . ARG A 1 167 ? 5.866 3.012 -4.136 1.00 97.75 167 ARG A O 1
ATOM 1298 N N . ASP A 1 168 ? 6.754 5.033 -3.757 1.00 97.44 168 ASP A N 1
ATOM 1299 C CA . ASP A 1 168 ? 5.584 5.802 -4.169 1.00 97.44 168 ASP A CA 1
ATOM 1300 C C . ASP A 1 168 ? 5.288 5.623 -5.659 1.00 97.44 168 ASP A C 1
ATOM 1302 O O . ASP A 1 168 ? 4.131 5.467 -6.047 1.00 97.44 168 ASP A O 1
ATOM 1306 N N . CYS A 1 169 ? 6.332 5.575 -6.490 1.00 98.31 169 CYS A N 1
ATOM 1307 C CA . CYS A 1 169 ? 6.195 5.328 -7.920 1.00 98.31 169 CYS A CA 1
ATOM 1308 C C . CYS A 1 169 ? 5.654 3.924 -8.189 1.00 98.31 169 CYS A C 1
ATOM 1310 O O . CYS A 1 169 ? 4.702 3.778 -8.951 1.00 98.31 169 CYS A O 1
ATOM 1312 N N . VAL A 1 170 ? 6.208 2.899 -7.534 1.00 97.94 170 VAL A N 1
ATOM 1313 C CA . VAL A 1 170 ? 5.727 1.523 -7.718 1.00 97.94 170 VAL A CA 1
ATOM 1314 C C . VAL A 1 170 ? 4.326 1.318 -7.130 1.00 97.94 170 VAL A C 1
ATOM 1316 O O . VAL A 1 170 ? 3.534 0.586 -7.711 1.00 97.94 170 VAL A O 1
ATOM 1319 N N . GLN A 1 171 ? 3.960 2.020 -6.051 1.00 98.19 171 GLN A N 1
ATOM 1320 C CA . GLN A 1 171 ? 2.594 2.007 -5.517 1.00 98.19 171 GLN A CA 1
ATOM 1321 C C . GLN A 1 171 ? 1.584 2.622 -6.493 1.00 98.1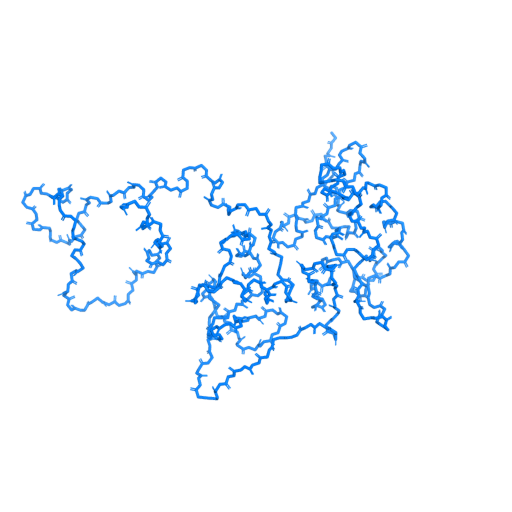9 171 GLN A C 1
ATOM 1323 O O . GLN A 1 171 ? 0.514 2.053 -6.705 1.00 98.19 171 GLN A O 1
ATOM 1328 N N . ARG A 1 172 ? 1.910 3.763 -7.113 1.00 97.50 172 ARG A N 1
ATOM 1329 C CA . ARG A 1 172 ? 1.046 4.372 -8.139 1.00 97.50 172 ARG A CA 1
ATOM 1330 C C . ARG A 1 172 ? 0.982 3.517 -9.404 1.00 97.50 172 ARG A C 1
ATOM 1332 O O . ARG A 1 172 ? -0.095 3.376 -9.975 1.00 97.50 172 ARG A O 1
ATOM 1339 N N . GLN A 1 173 ? 2.093 2.893 -9.796 1.00 97.31 173 GLN A N 1
ATOM 1340 C CA . GLN A 1 173 ? 2.120 1.939 -10.903 1.00 97.31 173 GLN A CA 1
ATOM 1341 C C . GLN A 1 173 ? 1.215 0.731 -10.624 1.00 97.31 173 GLN A C 1
ATOM 1343 O O . GLN A 1 173 ? 0.404 0.382 -11.473 1.00 97.31 173 GLN A O 1
ATOM 1348 N N . ALA A 1 174 ? 1.317 0.121 -9.439 1.00 97.62 174 ALA A N 1
ATOM 1349 C CA . ALA A 1 174 ? 0.462 -0.990 -9.024 1.00 97.62 174 ALA A CA 1
ATOM 1350 C C . ALA A 1 174 ? -1.016 -0.598 -9.028 1.00 97.62 174 ALA A C 1
ATOM 1352 O O . ALA A 1 174 ? -1.850 -1.330 -9.553 1.00 97.62 174 ALA A O 1
ATOM 1353 N N . PHE A 1 175 ? -1.327 0.585 -8.491 1.00 95.44 175 PHE A N 1
ATOM 1354 C CA . PHE A 1 175 ? -2.687 1.104 -8.479 1.00 95.44 175 PHE A CA 1
ATOM 1355 C C . PHE A 1 175 ? -3.242 1.302 -9.895 1.00 95.44 175 PHE A C 1
ATOM 1357 O O . PHE A 1 175 ? -4.375 0.914 -10.149 1.00 95.44 175 PHE A O 1
ATOM 1364 N N . SER A 1 176 ? -2.465 1.874 -10.819 1.00 94.25 176 SER A N 1
ATOM 1365 C CA . SER A 1 176 ? -2.905 2.099 -12.203 1.00 94.25 176 SER A CA 1
ATOM 1366 C C . SER A 1 176 ? -3.028 0.800 -13.004 1.00 94.25 176 SER A C 1
ATOM 1368 O O . SER A 1 176 ? -4.018 0.617 -13.705 1.00 94.25 176 SER A O 1
ATOM 1370 N N . ALA A 1 177 ? -2.061 -0.111 -12.873 1.00 94.81 177 ALA A N 1
ATOM 1371 C CA . ALA A 1 177 ? -1.987 -1.328 -13.679 1.00 94.81 177 ALA A CA 1
ATOM 1372 C C . ALA A 1 177 ? -2.906 -2.464 -13.214 1.00 94.81 177 ALA A C 1
ATOM 1374 O O . ALA A 1 177 ? -3.196 -3.368 -13.998 1.00 94.81 177 ALA A O 1
ATOM 1375 N N . GLY A 1 178 ? -3.323 -2.449 -11.947 1.00 94.44 178 GLY A N 1
ATOM 1376 C CA . GLY A 1 178 ? -4.109 -3.530 -11.362 1.00 94.44 178 GLY A CA 1
ATOM 1377 C C . GLY A 1 178 ? -3.377 -4.877 -11.353 1.00 94.44 178 GLY A C 1
ATOM 1378 O O . GLY A 1 178 ? -2.221 -5.014 -11.774 1.00 94.44 178 GLY A O 1
ATOM 1379 N N . LEU A 1 179 ? -4.056 -5.909 -10.853 1.00 92.62 179 LEU A N 1
ATOM 1380 C CA . LEU A 1 179 ? -3.476 -7.245 -10.700 1.00 92.62 179 LEU A CA 1
ATOM 1381 C C . LEU A 1 179 ? -3.028 -7.867 -12.033 1.00 92.62 179 LEU A C 1
ATOM 1383 O O . LEU A 1 179 ? -2.044 -8.610 -12.077 1.00 92.62 179 LEU A O 1
ATOM 1387 N N . PHE A 1 180 ? -3.718 -7.585 -13.138 1.00 90.94 180 PHE A N 1
ATOM 1388 C CA . PHE A 1 180 ? -3.436 -8.256 -14.406 1.00 90.94 180 PHE A CA 1
ATOM 1389 C C . PHE A 1 180 ? -2.153 -7.762 -15.075 1.00 90.94 180 PHE A C 1
ATOM 1391 O O . PHE A 1 180 ? -1.354 -8.600 -15.511 1.00 90.94 180 PHE A O 1
ATOM 1398 N N . PHE A 1 181 ? -1.913 -6.446 -15.077 1.00 94.56 181 PHE A N 1
ATOM 1399 C CA . PHE A 1 181 ? -0.817 -5.824 -15.826 1.00 94.56 181 PHE A CA 1
ATOM 1400 C C . PHE A 1 181 ? 0.355 -5.351 -14.968 1.00 94.56 181 PHE A C 1
ATOM 1402 O O . PHE A 1 181 ? 1.398 -4.989 -15.518 1.00 94.56 181 PHE A O 1
ATOM 1409 N N . PHE A 1 182 ? 0.243 -5.377 -13.637 1.00 97.31 182 PHE A N 1
ATOM 1410 C CA . PHE A 1 182 ? 1.344 -4.970 -12.771 1.00 97.31 182 PHE A CA 1
ATOM 1411 C C . PHE A 1 182 ? 2.502 -5.983 -12.802 1.00 97.31 182 PHE A C 1
ATOM 1413 O O . PHE A 1 182 ? 2.460 -7.037 -12.168 1.00 97.31 182 PHE A O 1
ATOM 1420 N N . LYS A 1 183 ? 3.557 -5.655 -13.550 1.00 97.56 183 LYS A N 1
ATOM 1421 C CA . LYS A 1 183 ? 4.760 -6.473 -13.761 1.00 97.56 183 LYS A CA 1
ATOM 1422 C C . LYS A 1 183 ? 6.007 -5.591 -13.790 1.00 97.56 183 LYS A C 1
ATOM 1424 O O . LYS A 1 183 ? 5.915 -4.377 -13.966 1.00 97.56 183 LYS A O 1
ATOM 1429 N N . CYS A 1 184 ? 7.183 -6.192 -13.616 1.00 97.94 184 CYS A N 1
ATOM 1430 C CA . CYS A 1 184 ? 8.442 -5.448 -13.663 1.00 97.94 184 CYS A CA 1
ATOM 1431 C C . CYS A 1 184 ? 8.625 -4.766 -15.029 1.00 97.94 184 CYS A C 1
ATOM 1433 O O . CYS A 1 184 ? 8.558 -5.443 -16.054 1.00 97.94 184 CYS A O 1
ATOM 1435 N N . THR A 1 185 ? 8.931 -3.463 -15.038 1.00 94.38 185 THR A N 1
ATOM 1436 C CA . THR A 1 185 ? 9.088 -2.664 -16.271 1.00 94.38 185 THR A CA 1
ATOM 1437 C C . THR A 1 185 ? 10.284 -3.076 -17.125 1.00 94.38 185 THR A C 1
ATOM 1439 O O . THR A 1 185 ? 10.333 -2.743 -18.302 1.00 94.38 185 THR A O 1
ATOM 1442 N N . LEU A 1 186 ? 11.241 -3.813 -16.551 1.00 94.00 186 LEU A N 1
ATOM 1443 C CA . LEU A 1 186 ? 12.449 -4.242 -17.255 1.00 94.00 186 LEU A CA 1
ATOM 1444 C C . LEU A 1 186 ? 12.386 -5.693 -17.745 1.00 94.00 186 LEU A C 1
ATOM 1446 O O . LEU A 1 186 ? 12.701 -5.973 -18.893 1.00 94.00 186 LEU A O 1
ATOM 1450 N N . CYS A 1 187 ? 12.021 -6.638 -16.873 1.00 95.75 187 CYS A N 1
ATOM 1451 C CA . CYS A 1 187 ? 12.078 -8.072 -17.198 1.00 95.75 187 CYS A CA 1
ATOM 1452 C C . CYS A 1 187 ? 10.713 -8.710 -17.460 1.00 95.75 187 CYS A C 1
ATOM 1454 O O . CYS A 1 187 ? 10.651 -9.916 -17.680 1.00 95.75 187 CYS A O 1
ATOM 1456 N N . ASN A 1 188 ? 9.624 -7.940 -17.373 1.00 96.69 188 ASN A N 1
ATOM 1457 C CA . ASN A 1 188 ? 8.244 -8.408 -17.534 1.00 96.69 188 ASN A CA 1
ATOM 1458 C C . ASN A 1 188 ? 7.813 -9.552 -16.599 1.00 96.69 188 ASN A C 1
ATOM 1460 O O . ASN A 1 188 ? 6.695 -10.049 -16.721 1.00 96.69 188 ASN A O 1
ATOM 1464 N N . ASN A 1 189 ? 8.644 -9.953 -15.630 1.00 97.75 189 ASN A N 1
ATOM 1465 C CA . ASN A 1 189 ? 8.255 -10.950 -14.646 1.00 97.75 189 ASN A CA 1
ATOM 1466 C C . ASN A 1 189 ? 7.116 -10.390 -13.783 1.00 97.75 189 ASN A C 1
ATOM 1468 O O . ASN A 1 189 ? 7.276 -9.348 -13.141 1.00 97.75 189 ASN A O 1
ATOM 1472 N N . LYS A 1 190 ? 5.978 -11.087 -13.803 1.00 97.56 190 LYS A N 1
ATOM 1473 C CA . LYS A 1 190 ? 4.777 -10.745 -13.043 1.00 97.56 190 LYS A CA 1
ATOM 1474 C C . LYS A 1 190 ? 4.809 -11.399 -11.666 1.00 97.56 190 LYS A C 1
ATOM 1476 O O . LYS A 1 190 ? 4.864 -10.693 -10.670 1.00 97.56 190 LYS A O 1
ATOM 1481 N N . ASP A 1 191 ? 4.883 -12.725 -11.607 1.00 97.25 191 ASP A N 1
ATOM 1482 C CA . ASP A 1 191 ? 4.598 -13.478 -10.377 1.00 97.25 191 ASP A CA 1
ATOM 1483 C C . ASP A 1 191 ? 5.535 -13.135 -9.214 1.00 97.25 191 ASP A C 1
ATOM 1485 O O . ASP A 1 191 ? 5.082 -12.721 -8.148 1.00 97.25 191 ASP A O 1
ATOM 1489 N N . ARG A 1 192 ? 6.858 -13.234 -9.414 1.00 97.69 192 ARG A N 1
ATOM 1490 C CA . ARG A 1 192 ? 7.817 -12.929 -8.337 1.00 97.69 192 ARG A CA 1
ATOM 1491 C C . ARG A 1 192 ? 7.827 -11.442 -8.010 1.00 97.69 192 ARG A C 1
ATOM 1493 O O . ARG A 1 192 ? 8.047 -11.072 -6.862 1.00 97.69 192 ARG A O 1
ATOM 1500 N N . PHE A 1 193 ? 7.606 -10.590 -9.012 1.00 98.06 193 PHE A N 1
ATOM 1501 C CA . PHE A 1 193 ? 7.532 -9.151 -8.800 1.00 98.06 193 PHE A CA 1
ATOM 1502 C C . PHE A 1 193 ? 6.332 -8.785 -7.926 1.00 98.06 193 PHE A C 1
ATOM 1504 O O . PHE A 1 193 ? 6.520 -8.134 -6.905 1.00 98.06 193 PHE A O 1
ATOM 1511 N N . GLN A 1 194 ? 5.132 -9.261 -8.260 1.00 98.12 194 GLN A N 1
ATOM 1512 C CA . GLN A 1 194 ? 3.922 -9.014 -7.478 1.00 98.12 194 GLN A CA 1
ATOM 1513 C C . GLN A 1 194 ? 4.045 -9.558 -6.057 1.00 98.12 194 GLN A C 1
ATOM 1515 O O . GLN A 1 194 ? 3.805 -8.815 -5.110 1.00 98.12 194 GLN A O 1
ATOM 1520 N N . GLN A 1 195 ? 4.490 -10.809 -5.897 1.00 97.38 195 GLN A N 1
ATOM 1521 C CA . GLN A 1 195 ? 4.688 -11.417 -4.578 1.00 97.38 195 GLN A CA 1
ATOM 1522 C C . GLN A 1 195 ? 5.611 -10.574 -3.693 1.00 97.38 195 GLN A C 1
ATOM 1524 O O . GLN A 1 195 ? 5.296 -10.310 -2.534 1.00 97.38 195 GLN A O 1
ATOM 1529 N N . GLU A 1 196 ? 6.731 -10.103 -4.241 1.00 97.75 196 GLU A N 1
ATOM 1530 C CA . GLU A 1 196 ? 7.671 -9.278 -3.491 1.00 97.75 196 GLU A CA 1
ATOM 1531 C C . GLU A 1 196 ? 7.117 -7.882 -3.197 1.00 97.75 196 GLU A C 1
ATOM 1533 O O . GLU A 1 196 ? 7.289 -7.379 -2.090 1.00 97.75 196 GLU A O 1
ATOM 1538 N N . MET A 1 197 ? 6.423 -7.254 -4.148 1.00 98.19 197 MET A N 1
ATOM 1539 C CA . MET A 1 197 ? 5.810 -5.943 -3.933 1.00 98.19 197 MET A CA 1
ATOM 1540 C C . MET A 1 197 ? 4.718 -6.017 -2.852 1.00 98.19 197 MET A C 1
ATOM 1542 O O . MET A 1 197 ? 4.729 -5.193 -1.937 1.00 98.19 197 MET A O 1
ATOM 1546 N N . LEU A 1 198 ? 3.869 -7.051 -2.858 1.00 97.81 198 LEU A N 1
ATOM 1547 C CA . LEU A 1 198 ? 2.891 -7.321 -1.794 1.00 97.81 198 LEU A CA 1
ATOM 1548 C C . LEU A 1 198 ? 3.575 -7.560 -0.441 1.00 97.81 198 LEU A C 1
ATOM 1550 O O . LEU A 1 198 ? 3.182 -6.965 0.567 1.00 97.81 198 LEU A O 1
ATOM 1554 N N . ARG A 1 199 ? 4.644 -8.374 -0.414 1.00 97.38 199 ARG A N 1
ATOM 1555 C CA . ARG A 1 199 ? 5.454 -8.642 0.789 1.00 97.38 199 ARG A CA 1
ATOM 1556 C C . ARG A 1 199 ? 6.086 -7.369 1.347 1.00 97.38 199 ARG A C 1
ATOM 1558 O O . ARG A 1 199 ? 6.200 -7.224 2.563 1.00 97.38 199 ARG A O 1
ATOM 1565 N N . MET A 1 200 ? 6.483 -6.447 0.476 1.00 98.00 200 MET A N 1
ATOM 1566 C CA . MET A 1 200 ? 7.039 -5.145 0.838 1.00 98.00 200 MET A CA 1
ATOM 1567 C C . MET A 1 200 ? 5.955 -4.080 1.067 1.00 98.00 200 MET A C 1
ATOM 1569 O O . MET A 1 200 ? 6.290 -2.919 1.301 1.00 98.00 200 MET A O 1
ATOM 1573 N N . GLY A 1 201 ? 4.672 -4.442 1.060 1.00 97.56 201 GLY A N 1
ATOM 1574 C CA . GLY A 1 201 ? 3.548 -3.567 1.394 1.00 97.56 201 GLY A CA 1
ATOM 1575 C C . GLY A 1 201 ? 3.167 -2.569 0.308 1.00 97.56 201 GLY A C 1
ATOM 1576 O O . GLY A 1 201 ? 2.810 -1.434 0.616 1.00 97.56 201 GLY A O 1
ATOM 1577 N N . ILE A 1 202 ? 3.298 -2.973 -0.953 1.00 98.12 202 ILE A N 1
ATOM 1578 C CA . ILE A 1 202 ? 2.661 -2.316 -2.092 1.00 98.12 202 ILE A CA 1
ATOM 1579 C C . ILE A 1 202 ? 1.288 -2.948 -2.292 1.00 98.12 202 ILE A C 1
ATOM 1581 O O . ILE A 1 202 ? 1.185 -4.160 -2.470 1.00 98.12 202 ILE A O 1
ATOM 1585 N N . TYR A 1 203 ? 0.239 -2.134 -2.250 1.00 97.19 203 TYR A N 1
ATOM 1586 C CA . TYR A 1 203 ? -1.121 -2.584 -2.524 1.00 97.19 203 TYR A CA 1
ATOM 1587 C C . TYR A 1 203 ? -1.338 -2.731 -4.033 1.00 97.19 203 TYR A C 1
ATOM 1589 O O . TYR A 1 203 ? -1.057 -1.796 -4.784 1.00 97.19 203 TYR A O 1
ATOM 1597 N N . ILE A 1 204 ? -1.849 -3.884 -4.466 1.00 96.31 204 ILE A N 1
ATOM 1598 C CA . ILE A 1 204 ? -2.226 -4.157 -5.857 1.00 96.31 204 ILE A CA 1
ATOM 1599 C C . ILE A 1 204 ? -3.742 -4.393 -5.868 1.00 96.31 204 ILE A C 1
ATOM 1601 O O . ILE A 1 204 ? -4.184 -5.387 -5.292 1.00 96.31 204 ILE A O 1
ATOM 1605 N N . PRO A 1 205 ? -4.553 -3.499 -6.454 1.00 93.25 205 PRO A N 1
ATOM 1606 C CA . PRO A 1 205 ? -5.994 -3.695 -6.497 1.00 93.25 205 PRO A CA 1
ATOM 1607 C C . PRO A 1 205 ? -6.377 -4.776 -7.519 1.00 93.25 205 PRO A C 1
ATOM 1609 O O . PRO A 1 205 ? -5.841 -4.827 -8.630 1.00 93.25 205 PRO A O 1
ATOM 1612 N N . GLU A 1 206 ? -7.345 -5.612 -7.153 1.00 89.88 206 GLU A N 1
ATOM 1613 C CA . GLU A 1 206 ? -7.968 -6.594 -8.045 1.00 89.88 206 GLU A CA 1
ATOM 1614 C C . GLU A 1 206 ? -9.031 -5.905 -8.904 1.00 89.88 206 GLU A C 1
ATOM 1616 O O . GLU A 1 206 ? -10.217 -5.894 -8.586 1.00 89.88 206 GLU A O 1
ATOM 1621 N N . ARG A 1 207 ? -8.574 -5.234 -9.961 1.00 86.50 207 ARG A N 1
ATOM 1622 C CA . ARG A 1 207 ? -9.409 -4.543 -10.946 1.00 86.50 207 ARG A CA 1
ATOM 1623 C C . ARG A 1 207 ? -8.685 -4.437 -12.283 1.00 86.50 207 ARG A C 1
ATOM 1625 O O . ARG A 1 207 ? -7.461 -4.601 -12.331 1.00 86.50 207 ARG A O 1
ATOM 1632 N N . ASP A 1 208 ? -9.443 -4.098 -13.319 1.00 82.38 208 ASP A N 1
ATOM 1633 C CA . ASP A 1 208 ? -8.907 -3.747 -14.632 1.00 82.38 208 ASP A CA 1
ATOM 1634 C C . ASP A 1 208 ? -7.998 -2.520 -14.542 1.00 82.38 208 ASP A C 1
ATOM 1636 O O . ASP A 1 208 ? -8.109 -1.677 -13.629 1.00 82.38 208 ASP A O 1
ATOM 1640 N N . ALA A 1 209 ? -7.062 -2.437 -15.484 1.00 81.25 209 ALA A N 1
ATOM 1641 C CA . ALA A 1 209 ? -6.139 -1.321 -15.505 1.00 81.25 209 ALA A CA 1
ATOM 1642 C C . ALA A 1 209 ? -6.896 -0.017 -15.768 1.00 81.25 209 ALA A C 1
ATOM 1644 O O . ALA A 1 209 ? -7.879 0.018 -16.503 1.00 81.25 209 ALA A O 1
ATOM 1645 N N . SER A 1 210 ? -6.435 1.090 -15.181 1.00 83.38 210 SER A N 1
ATOM 1646 C CA . SER A 1 210 ? -7.136 2.374 -15.314 1.00 83.38 210 SER A CA 1
ATOM 1647 C C . SER A 1 210 ? -7.291 2.815 -16.772 1.00 83.38 210 SER A C 1
ATOM 1649 O O . SER A 1 210 ? -8.307 3.403 -17.114 1.00 83.38 210 SER A O 1
ATOM 1651 N N . TRP A 1 211 ? -6.320 2.481 -17.626 1.00 75.94 211 TRP A N 1
ATOM 1652 C CA . TRP A 1 211 ? -6.343 2.800 -19.055 1.00 75.94 211 TRP A CA 1
ATOM 1653 C C . TRP A 1 211 ? -7.303 1.925 -19.875 1.00 75.94 211 TRP A C 1
ATOM 1655 O O . TRP A 1 211 ? -7.588 2.264 -21.014 1.00 75.94 211 TRP A O 1
ATOM 1665 N N .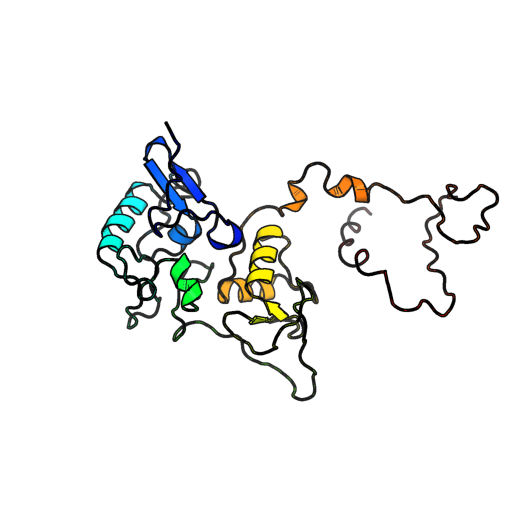 GLU A 1 212 ? -7.817 0.817 -19.337 1.00 72.88 212 GLU A N 1
ATOM 1666 C CA . GLU A 1 212 ? -8.870 0.030 -20.006 1.00 72.88 212 GLU A CA 1
ATOM 1667 C C . GLU A 1 212 ? -10.265 0.626 -19.771 1.00 72.88 212 GLU A C 1
ATOM 1669 O O . GLU A 1 212 ? -11.210 0.314 -20.490 1.00 72.88 212 GLU A O 1
ATOM 1674 N N . LEU A 1 213 ? -10.392 1.500 -18.768 1.00 68.94 213 LEU A N 1
ATOM 1675 C CA . LEU A 1 213 ? -11.646 2.140 -18.370 1.00 68.94 213 LEU A CA 1
ATOM 1676 C C . LEU A 1 213 ? -11.826 3.534 -18.994 1.00 68.94 213 LEU A C 1
ATOM 1678 O O . LEU A 1 213 ? -12.903 4.121 -18.883 1.00 68.94 213 LEU A O 1
ATOM 1682 N N . GLU A 1 214 ? -10.784 4.077 -19.627 1.00 69.50 214 GLU A N 1
ATOM 1683 C CA . GLU A 1 214 ? -10.835 5.360 -20.323 1.00 69.50 214 GLU A CA 1
ATOM 1684 C C . GLU A 1 214 ? -11.517 5.193 -21.691 1.00 69.50 214 GLU A C 1
ATOM 1686 O O . GLU A 1 214 ? -11.103 4.393 -22.533 1.00 69.50 214 GLU A O 1
ATOM 1691 N N . SER A 1 215 ? -12.590 5.955 -21.925 1.00 59.78 215 SER A N 1
ATOM 1692 C CA . SER A 1 215 ? -13.225 6.030 -23.243 1.00 59.78 215 SER A CA 1
ATOM 1693 C C . SER A 1 215 ? -12.209 6.529 -24.268 1.00 59.78 215 SER A C 1
ATOM 1695 O O . SER A 1 215 ? -11.551 7.536 -24.020 1.00 59.78 215 SER A O 1
ATOM 1697 N N . ASP A 1 216 ? -12.103 5.843 -25.405 1.00 65.00 216 ASP A N 1
ATOM 1698 C CA . ASP A 1 216 ? -11.174 6.166 -26.494 1.00 65.00 216 ASP A CA 1
ATOM 1699 C C . ASP A 1 216 ? -9.675 6.012 -26.157 1.00 65.00 216 ASP A C 1
ATOM 1701 O O . ASP A 1 216 ? -8.837 6.495 -26.916 1.00 65.00 216 ASP A O 1
ATOM 1705 N N . ALA A 1 217 ? -9.305 5.268 -25.102 1.00 56.72 217 ALA A N 1
ATOM 1706 C CA . ALA A 1 217 ? -7.908 5.053 -24.673 1.00 56.72 217 ALA A CA 1
ATOM 1707 C C . ALA A 1 217 ? -6.955 4.514 -25.759 1.00 56.72 217 ALA A C 1
ATOM 1709 O O . ALA A 1 217 ? -5.736 4.641 -25.657 1.00 56.72 217 ALA A O 1
ATOM 1710 N N . TYR A 1 218 ? -7.510 3.903 -26.806 1.00 60.62 218 TYR A N 1
ATOM 1711 C CA . TYR A 1 218 ? -6.760 3.349 -27.932 1.00 60.62 218 TYR A CA 1
ATOM 1712 C C . TYR A 1 218 ? -7.054 4.052 -29.261 1.00 60.62 218 TYR A C 1
ATOM 1714 O O . TYR A 1 218 ? -6.56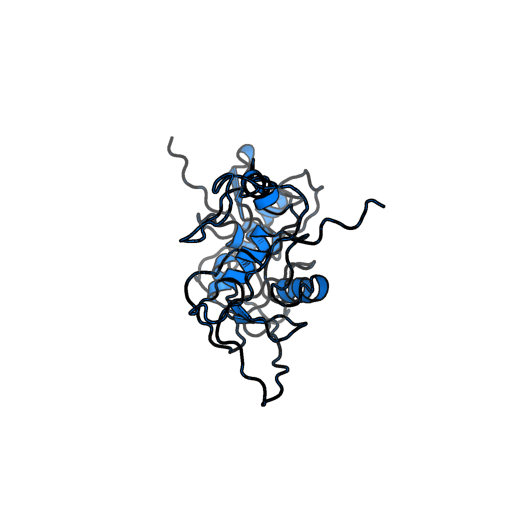1 3.602 -30.293 1.00 60.62 218 TYR A O 1
ATOM 1722 N N . SER A 1 219 ? -7.847 5.127 -29.264 1.00 63.19 219 SER A N 1
ATOM 1723 C CA . SER A 1 219 ? -8.213 5.858 -30.487 1.00 63.19 219 SER A CA 1
ATOM 1724 C C . SER A 1 219 ? -6.977 6.364 -31.235 1.00 63.19 219 SER A C 1
ATOM 1726 O O . SER A 1 219 ? -6.844 6.111 -32.431 1.00 63.19 219 SER A O 1
ATOM 1728 N N . ASP A 1 220 ? -6.006 6.919 -30.509 1.00 63.34 220 ASP A N 1
ATOM 1729 C CA . ASP A 1 220 ? -4.725 7.376 -31.055 1.00 63.34 220 ASP A CA 1
ATOM 1730 C C . ASP A 1 220 ? -3.860 6.228 -31.615 1.00 63.34 220 ASP A C 1
ATOM 1732 O O . ASP A 1 220 ? -3.090 6.424 -32.551 1.00 63.34 220 ASP A O 1
ATOM 1736 N N . LEU A 1 221 ? -3.992 4.999 -31.092 1.00 60.12 221 LEU A N 1
ATOM 1737 C CA . LEU A 1 221 ? -3.285 3.826 -31.635 1.00 60.12 221 LEU A CA 1
ATOM 1738 C C . LEU A 1 221 ? -3.898 3.326 -32.951 1.00 60.12 221 LEU A C 1
ATOM 1740 O O . LEU A 1 221 ? -3.245 2.585 -33.689 1.00 60.12 221 LEU A O 1
ATOM 1744 N N . LEU A 1 222 ? -5.144 3.706 -33.247 1.00 60.19 222 LEU A N 1
ATOM 1745 C CA . LEU A 1 222 ? -5.795 3.432 -34.528 1.00 60.19 222 LEU A CA 1
ATOM 1746 C C . LEU A 1 222 ? -5.395 4.460 -35.598 1.00 60.19 222 LEU A C 1
ATOM 1748 O O . LEU A 1 222 ? -5.606 4.217 -36.792 1.00 60.19 222 LEU A O 1
ATOM 1752 N N . GLU A 1 223 ? -4.787 5.584 -35.204 1.00 59.91 223 GLU A N 1
ATOM 1753 C CA . GLU A 1 223 ? -4.270 6.575 -36.139 1.00 59.91 223 GLU A CA 1
ATOM 1754 C C . GLU A 1 223 ? -2.965 6.092 -36.774 1.00 59.91 223 GLU A C 1
ATOM 1756 O O . GLU A 1 223 ? -1.851 6.269 -36.282 1.00 59.91 223 GLU A O 1
ATOM 1761 N N . VAL A 1 224 ? -3.099 5.485 -37.951 1.00 63.47 224 VAL A N 1
ATOM 1762 C CA . VAL A 1 224 ? -1.946 5.220 -38.808 1.00 63.47 224 VAL A CA 1
ATOM 1763 C C . VAL A 1 224 ? -1.426 6.559 -39.322 1.00 63.47 224 VAL A C 1
ATOM 1765 O O . VAL A 1 224 ? -2.034 7.168 -40.207 1.00 63.47 224 VAL A O 1
ATOM 1768 N N . TYR A 1 225 ? -0.287 7.000 -38.789 1.00 67.56 225 TYR A N 1
ATOM 1769 C CA . TYR A 1 225 ? 0.421 8.177 -39.278 1.00 67.56 225 TYR A CA 1
ATOM 1770 C C . TYR A 1 225 ? 0.815 7.980 -40.749 1.00 67.56 225 TYR A C 1
ATOM 1772 O O . TYR A 1 225 ? 1.566 7.069 -41.097 1.00 67.56 225 TYR A O 1
ATOM 1780 N N . LYS A 1 226 ? 0.267 8.818 -41.633 1.00 70.88 226 LYS A N 1
ATOM 1781 C CA . LYS A 1 226 ? 0.406 8.688 -43.098 1.00 70.88 226 LYS A CA 1
ATOM 1782 C C . LYS A 1 226 ? 1.305 9.751 -43.725 1.00 70.88 226 LYS A C 1
ATOM 1784 O O . LYS A 1 226 ? 1.407 9.790 -44.947 1.00 70.88 226 LYS A O 1
ATOM 1789 N N . HIS A 1 227 ? 1.923 10.617 -42.923 1.00 76.00 227 HIS A N 1
ATOM 1790 C CA . HIS A 1 227 ? 2.684 11.760 -43.416 1.00 76.00 227 HIS A CA 1
ATOM 1791 C C . HIS A 1 227 ? 4.203 11.526 -43.363 1.00 76.00 227 HIS A C 1
ATOM 1793 O O . HIS A 1 227 ? 4.737 10.940 -42.428 1.00 76.00 227 HIS A O 1
ATOM 1799 N N . CYS A 1 228 ? 4.922 11.982 -44.387 1.00 77.06 228 CYS A N 1
ATOM 1800 C CA . CYS A 1 228 ? 6.377 11.940 -44.451 1.00 77.06 228 CYS A CA 1
ATOM 1801 C C . CYS A 1 228 ? 6.990 13.231 -43.889 1.00 77.06 228 CYS A C 1
ATOM 1803 O O . CYS A 1 228 ? 6.893 14.293 -44.514 1.00 77.06 228 CYS A O 1
ATOM 1805 N N . ASP A 1 229 ? 7.716 13.113 -42.776 1.00 80.31 229 ASP A N 1
ATOM 1806 C CA . ASP A 1 229 ? 8.353 14.251 -42.090 1.00 80.31 229 ASP A CA 1
ATOM 1807 C C . ASP A 1 229 ? 9.801 14.512 -42.518 1.00 80.31 229 ASP A C 1
ATOM 1809 O O . ASP A 1 229 ? 10.471 15.389 -41.976 1.00 80.31 229 ASP A O 1
ATOM 1813 N N . SER A 1 230 ? 10.304 13.780 -43.519 1.00 78.88 230 SER A N 1
ATOM 1814 C CA . SER A 1 230 ? 11.633 14.041 -44.082 1.00 78.88 230 SER A CA 1
ATOM 1815 C C . SER A 1 230 ? 11.710 15.489 -44.585 1.00 78.88 230 SER A C 1
ATOM 1817 O O . SER A 1 230 ? 10.837 15.885 -45.363 1.00 78.88 230 SER A O 1
ATOM 1819 N N . PRO A 1 231 ? 12.747 16.279 -44.244 1.00 78.00 231 PRO A N 1
ATOM 1820 C CA . PRO A 1 231 ? 12.901 17.644 -44.751 1.00 78.00 231 PRO A CA 1
ATOM 1821 C C . PRO A 1 231 ? 12.738 17.720 -46.277 1.00 78.00 231 PRO A C 1
ATOM 1823 O O . PRO A 1 231 ? 12.007 18.570 -46.785 1.00 78.00 231 PRO A O 1
ATOM 1826 N N . SER A 1 232 ? 13.274 16.722 -46.985 1.00 82.38 232 SER A N 1
ATOM 1827 C CA . SER A 1 232 ? 13.054 16.501 -48.416 1.00 82.38 232 SER A CA 1
ATOM 1828 C C . SER A 1 232 ? 12.307 15.183 -48.632 1.00 82.38 232 SER A C 1
ATOM 1830 O O . SER A 1 232 ? 12.875 14.103 -48.468 1.00 82.38 232 SER A O 1
ATOM 1832 N N . CYS A 1 233 ? 11.020 15.255 -48.977 1.00 81.94 233 CYS A N 1
ATOM 1833 C CA . CYS A 1 233 ? 10.235 14.079 -49.354 1.00 81.94 233 CYS A CA 1
ATOM 1834 C C . CYS A 1 233 ? 10.467 13.759 -50.833 1.00 81.94 233 CYS A C 1
ATOM 1836 O O . CYS A 1 233 ? 10.288 14.626 -51.682 1.00 81.94 233 CYS A O 1
ATOM 1838 N N . LEU A 1 234 ? 10.850 12.517 -51.126 1.00 80.00 234 LEU A N 1
ATOM 1839 C CA . LEU A 1 234 ? 11.087 12.031 -52.491 1.00 80.00 234 LEU A CA 1
ATOM 1840 C C . LEU A 1 234 ? 9.853 11.342 -53.097 1.00 80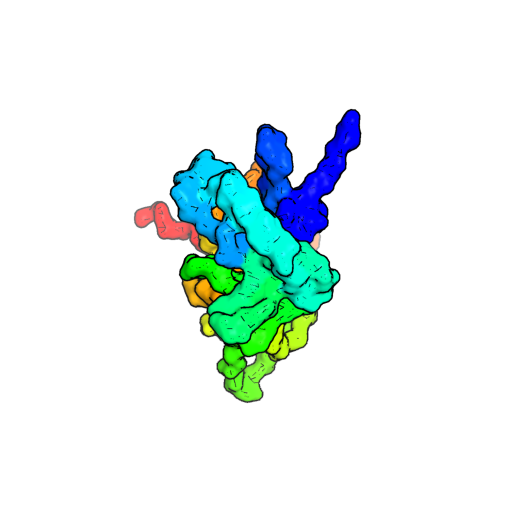.00 234 LEU A C 1
ATOM 1842 O O . LEU A 1 234 ? 9.922 10.806 -54.197 1.00 80.00 234 LEU A O 1
ATOM 1846 N N . CYS A 1 235 ? 8.732 11.310 -52.372 1.00 76.25 235 CYS A N 1
ATOM 1847 C CA . CYS A 1 235 ? 7.497 10.720 -52.868 1.00 76.25 235 CYS A CA 1
ATOM 1848 C C . CYS A 1 235 ? 6.853 11.657 -53.896 1.00 76.25 235 CYS A C 1
ATOM 1850 O O . CYS A 1 235 ? 6.377 12.737 -53.544 1.00 76.25 235 CYS A O 1
ATOM 1852 N N . GLU A 1 236 ? 6.787 11.218 -55.151 1.00 78.50 236 GLU A N 1
ATOM 1853 C CA . GLU A 1 236 ? 6.171 11.977 -56.251 1.00 78.50 236 GLU A CA 1
ATOM 1854 C C . GLU A 1 236 ? 4.666 12.219 -56.042 1.00 78.50 236 GLU A C 1
ATOM 1856 O O . GLU A 1 236 ? 4.113 13.198 -56.533 1.00 78.50 236 GLU A O 1
ATOM 1861 N N . HIS A 1 237 ? 4.010 11.368 -55.249 1.00 77.38 237 HIS A N 1
ATOM 1862 C CA . HIS A 1 237 ? 2.584 11.460 -54.916 1.00 77.38 237 HIS A CA 1
ATOM 1863 C C . HIS A 1 237 ? 2.319 12.310 -53.660 1.00 77.38 237 HIS A C 1
ATOM 1865 O O . HIS A 1 237 ? 1.199 12.362 -53.151 1.00 77.38 237 HIS A O 1
ATOM 1871 N N . GLY A 1 238 ? 3.354 12.979 -53.149 1.00 76.06 238 GLY A N 1
ATOM 1872 C CA . GLY A 1 238 ? 3.277 13.838 -51.979 1.00 76.06 238 GLY A CA 1
ATOM 1873 C C . GLY A 1 238 ? 3.459 13.100 -50.654 1.00 76.06 238 GLY A C 1
ATOM 1874 O O . GLY A 1 238 ? 3.568 11.876 -50.570 1.00 76.06 238 GLY A O 1
ATOM 1875 N N . ARG A 1 239 ? 3.523 13.891 -49.581 1.00 80.06 239 ARG A N 1
ATOM 1876 C CA . ARG A 1 239 ? 3.936 13.438 -48.244 1.00 80.06 239 ARG A CA 1
ATOM 1877 C C . ARG A 1 239 ? 2.921 12.541 -47.550 1.00 80.06 239 ARG A C 1
ATOM 1879 O O . ARG A 1 239 ? 3.318 11.775 -46.686 1.00 80.06 239 ARG A O 1
ATOM 1886 N N . SER A 1 240 ? 1.651 12.642 -47.924 1.00 77.75 240 SER A N 1
ATOM 1887 C CA . SER A 1 240 ? 0.538 11.908 -47.307 1.00 77.75 240 SER A CA 1
ATOM 1888 C C . SER A 1 240 ? 0.226 10.586 -48.019 1.00 77.75 240 SER A C 1
ATOM 1890 O O . SER A 1 240 ? -0.745 9.906 -47.686 1.00 77.75 240 SER A O 1
ATOM 1892 N N . HIS A 1 241 ? 0.997 10.253 -49.057 1.00 76.06 241 HIS A N 1
ATOM 1893 C CA . HIS A 1 241 ? 0.794 9.066 -49.870 1.00 76.06 241 HIS A CA 1
ATOM 1894 C C . HIS A 1 241 ? 1.530 7.861 -49.272 1.00 76.06 241 HIS A C 1
ATOM 1896 O O . HIS A 1 241 ? 2.736 7.909 -49.033 1.00 76.06 241 HIS A O 1
ATOM 1902 N N . SER A 1 242 ? 0.807 6.754 -49.097 1.00 68.44 242 SER A N 1
ATOM 1903 C CA . SER A 1 242 ? 1.344 5.468 -48.647 1.00 68.44 242 SER A CA 1
ATOM 1904 C C . SER A 1 242 ? 0.895 4.365 -49.605 1.00 68.44 242 SER A C 1
ATOM 1906 O O . SER A 1 242 ? -0.298 4.081 -49.721 1.00 68.44 242 SER A O 1
ATOM 1908 N N . SER A 1 243 ? 1.840 3.740 -50.313 1.00 61.38 243 SER A N 1
ATOM 1909 C CA . SER A 1 243 ? 1.580 2.544 -51.119 1.00 61.38 243 SER A CA 1
ATOM 1910 C C . SER A 1 243 ? 1.610 1.334 -50.188 1.00 61.38 243 SER A C 1
ATOM 1912 O O . SER A 1 243 ? 2.681 0.833 -49.850 1.00 61.38 243 SER A O 1
ATOM 1914 N N . ILE A 1 244 ? 0.454 0.898 -49.697 1.00 55.19 244 ILE A N 1
ATOM 1915 C CA . ILE A 1 244 ? 0.361 -0.153 -48.676 1.00 55.19 244 ILE A CA 1
ATOM 1916 C C . ILE A 1 244 ? 0.990 -1.469 -49.176 1.00 55.19 244 ILE A C 1
ATOM 1918 O O . ILE A 1 244 ? 0.356 -2.252 -49.879 1.00 55.19 244 ILE A O 1
ATOM 1922 N N . ARG A 1 245 ? 2.235 -1.723 -48.756 1.00 43.34 245 ARG A N 1
ATOM 1923 C CA . ARG A 1 245 ? 2.794 -3.025 -48.355 1.00 43.34 245 ARG A CA 1
ATOM 1924 C C . ARG A 1 245 ? 3.746 -2.741 -47.198 1.00 43.34 245 ARG A C 1
ATOM 1926 O O . ARG A 1 245 ? 4.759 -2.075 -47.380 1.00 43.34 245 ARG A O 1
ATOM 1933 N N . GLY A 1 246 ? 3.347 -3.152 -45.997 1.00 50.91 246 GLY A N 1
ATOM 1934 C CA . GLY A 1 246 ? 3.989 -2.762 -44.747 1.00 50.91 246 GLY A CA 1
ATOM 1935 C C . GLY A 1 246 ? 5.476 -3.093 -44.705 1.00 50.91 246 GLY A C 1
ATOM 1936 O O . GLY A 1 246 ? 5.841 -4.252 -44.581 1.00 50.91 246 GLY A O 1
ATOM 1937 N N . PHE A 1 247 ? 6.309 -2.056 -44.741 1.00 41.66 247 PHE A N 1
ATOM 1938 C CA . PHE A 1 247 ? 7.670 -2.068 -44.222 1.00 41.66 247 PHE A CA 1
ATOM 1939 C C . PHE A 1 247 ? 7.950 -0.677 -43.656 1.00 41.66 247 PHE A C 1
ATOM 1941 O O . PHE A 1 247 ? 8.025 0.305 -44.393 1.00 41.66 247 PHE A O 1
ATOM 1948 N N . VAL A 1 248 ? 8.092 -0.582 -42.333 1.00 43.09 248 VAL A N 1
ATOM 1949 C CA . VAL A 1 248 ? 8.709 0.587 -41.704 1.00 43.09 248 VAL A CA 1
ATOM 1950 C C . VAL A 1 248 ? 10.189 0.533 -42.077 1.00 43.09 248 VAL A C 1
ATOM 1952 O O . VAL A 1 248 ? 10.960 -0.221 -41.488 1.00 43.09 248 VAL A O 1
ATOM 1955 N N . LEU A 1 249 ? 10.591 1.286 -43.100 1.00 40.03 249 LEU A N 1
ATOM 1956 C CA . LEU A 1 249 ? 12.003 1.505 -43.402 1.00 40.03 249 LEU A CA 1
ATOM 1957 C C . LEU A 1 249 ? 12.565 2.462 -42.344 1.00 40.03 249 LEU A C 1
ATOM 1959 O O . LEU A 1 249 ? 12.505 3.681 -42.490 1.00 40.03 249 LEU A O 1
ATOM 1963 N N . LEU A 1 250 ? 13.107 1.901 -41.260 1.00 39.00 250 LEU A N 1
ATOM 1964 C CA . LEU A 1 250 ? 14.041 2.616 -40.394 1.00 39.00 250 LEU A CA 1
ATOM 1965 C C . LEU A 1 250 ? 15.225 3.042 -41.266 1.00 39.00 250 LEU A C 1
ATOM 1967 O O . LEU A 1 250 ? 15.994 2.205 -41.737 1.00 39.00 250 LEU A O 1
ATOM 1971 N N . CYS A 1 251 ? 15.327 4.344 -41.531 1.00 33.88 251 CYS A N 1
ATOM 1972 C CA . CYS A 1 251 ? 16.382 4.916 -42.353 1.00 33.88 251 CYS A CA 1
ATOM 1973 C C . CYS A 1 251 ? 17.744 4.628 -41.708 1.00 33.88 251 CYS A C 1
ATOM 1975 O O . CYS A 1 251 ? 18.129 5.240 -40.711 1.00 33.88 251 CYS A O 1
ATOM 1977 N N . SER A 1 252 ? 18.477 3.677 -42.280 1.00 36.91 252 SER A N 1
ATOM 1978 C CA . SER A 1 252 ? 19.874 3.401 -41.976 1.00 36.91 252 SER A CA 1
ATOM 1979 C C . SER A 1 252 ? 20.752 4.459 -42.642 1.00 36.91 252 SER A C 1
ATOM 1981 O O . SER A 1 252 ? 21.434 4.182 -43.626 1.00 36.91 252 SER A O 1
ATOM 1983 N N . LEU A 1 253 ? 20.721 5.690 -42.130 1.00 30.39 253 LEU A N 1
ATOM 1984 C CA . LEU A 1 253 ? 21.724 6.702 -42.441 1.00 30.39 253 LEU A CA 1
ATOM 1985 C C . LEU A 1 253 ? 22.267 7.297 -41.144 1.00 30.39 253 LEU A C 1
ATOM 1987 O O . LEU A 1 253 ? 21.552 7.659 -40.215 1.00 30.39 253 LEU A O 1
ATOM 1991 N N . GLN A 1 254 ? 23.589 7.279 -41.091 1.00 39.28 254 GLN A N 1
ATOM 1992 C CA . GLN A 1 254 ? 24.443 7.541 -39.950 1.00 39.28 254 GLN A CA 1
ATOM 1993 C C . GLN A 1 254 ? 24.209 8.952 -39.370 1.00 39.28 254 GLN A C 1
ATOM 1995 O O . GLN A 1 254 ? 24.004 9.908 -40.111 1.00 39.28 254 GLN A O 1
ATOM 2000 N N . ASN A 1 255 ? 24.334 9.064 -38.040 1.00 32.66 255 ASN A N 1
ATOM 2001 C CA . ASN A 1 255 ? 24.372 10.295 -37.226 1.00 32.66 255 ASN A CA 1
ATOM 2002 C C . ASN A 1 255 ? 23.049 11.003 -36.870 1.00 32.66 255 ASN A C 1
ATOM 2004 O O . ASN A 1 255 ? 22.919 12.216 -37.040 1.00 32.66 255 ASN A O 1
ATOM 2008 N N . VAL A 1 256 ? 22.132 10.305 -36.191 1.00 30.28 256 VAL A N 1
ATOM 2009 C CA . VAL A 1 256 ? 21.161 10.992 -35.320 1.00 30.28 256 VAL A CA 1
ATOM 2010 C C . VAL A 1 256 ? 21.860 11.362 -34.010 1.00 30.28 256 VAL A C 1
ATOM 2012 O O . VAL A 1 256 ? 22.193 10.502 -33.192 1.00 30.28 256 VAL A O 1
ATOM 2015 N N . LYS A 1 257 ? 22.097 12.663 -33.802 1.00 27.38 257 LYS A N 1
ATOM 2016 C CA . LYS A 1 257 ? 22.394 13.206 -32.472 1.00 27.38 257 LYS A CA 1
ATOM 2017 C C . LYS A 1 257 ? 21.280 12.759 -31.524 1.00 27.38 257 LYS A C 1
ATOM 2019 O O . LYS A 1 257 ? 20.115 13.054 -31.769 1.00 27.38 257 LYS A O 1
ATOM 2024 N N . LYS A 1 258 ? 21.655 12.077 -30.438 1.00 34.62 258 LYS A N 1
ATOM 2025 C CA . LYS A 1 258 ? 20.800 11.836 -29.271 1.00 34.62 258 LYS A CA 1
ATOM 2026 C C . LYS A 1 258 ? 20.238 13.174 -28.796 1.00 34.62 258 LYS A C 1
ATOM 2028 O O . LYS A 1 258 ? 20.956 13.925 -28.152 1.00 34.62 258 LYS A O 1
ATOM 2033 N N . ASN A 1 259 ? 19.009 13.482 -29.172 1.00 32.88 259 ASN A N 1
ATOM 2034 C CA . ASN A 1 259 ? 18.052 14.276 -28.415 1.00 32.88 259 ASN A CA 1
ATOM 2035 C C . ASN A 1 259 ? 16.716 14.171 -29.151 1.00 32.88 259 ASN A C 1
ATOM 2037 O O . ASN A 1 259 ? 16.677 14.223 -30.378 1.00 32.88 259 ASN A O 1
ATOM 2041 N N . THR A 1 260 ? 15.638 13.995 -28.387 1.00 32.81 260 THR A N 1
ATOM 2042 C CA . THR A 1 260 ? 14.237 13.917 -28.841 1.00 32.81 260 THR A CA 1
ATOM 2043 C C . THR A 1 260 ? 13.812 12.672 -29.634 1.00 32.81 260 THR A C 1
ATOM 2045 O O . THR A 1 260 ? 13.228 12.793 -30.696 1.00 32.81 260 THR A O 1
ATOM 2048 N N . VAL A 1 261 ? 14.000 11.470 -29.068 1.00 31.48 261 VAL A N 1
ATOM 2049 C CA . VAL A 1 261 ? 13.002 10.379 -29.185 1.00 31.48 261 VAL A CA 1
ATOM 2050 C C . VAL A 1 261 ? 13.017 9.573 -27.883 1.00 31.48 261 VAL A C 1
ATOM 2052 O O . VAL A 1 261 ? 13.699 8.562 -27.752 1.00 31.48 261 VAL A O 1
ATOM 2055 N N . SER A 1 262 ? 12.292 10.045 -26.878 1.00 38.12 262 SER A N 1
ATOM 2056 C CA . SER A 1 262 ? 12.025 9.287 -25.655 1.00 38.12 262 SER A CA 1
ATOM 2057 C C . SER A 1 262 ? 10.535 9.387 -25.371 1.00 38.12 262 SER A C 1
ATOM 2059 O O . SER A 1 262 ? 10.141 10.270 -24.618 1.00 38.12 262 SER A O 1
ATOM 2061 N N . ASN A 1 263 ? 9.718 8.565 -26.051 1.00 35.12 263 ASN A N 1
ATOM 2062 C CA . ASN A 1 263 ? 8.438 8.107 -25.479 1.00 35.12 263 ASN A CA 1
ATOM 2063 C C . ASN A 1 263 ? 7.605 7.064 -26.249 1.00 35.12 263 ASN A C 1
ATOM 2065 O O . ASN A 1 263 ? 6.527 6.746 -25.770 1.00 35.12 263 ASN A O 1
ATOM 2069 N N . TRP A 1 264 ? 8.037 6.479 -27.374 1.00 32.28 264 TRP A N 1
ATOM 2070 C CA . TRP A 1 264 ? 7.064 5.757 -28.227 1.00 32.28 264 TRP A CA 1
ATOM 2071 C C . TRP A 1 264 ? 7.366 4.300 -28.606 1.00 32.28 264 TRP A C 1
ATOM 2073 O O . TRP A 1 264 ? 6.699 3.768 -29.481 1.00 32.28 264 TRP A O 1
ATOM 2083 N N . PHE A 1 265 ? 8.301 3.602 -27.949 1.00 29.58 265 PHE A N 1
ATOM 2084 C CA . PHE A 1 265 ? 8.642 2.220 -28.353 1.00 29.58 265 PHE A CA 1
ATOM 2085 C C . PHE A 1 265 ? 8.740 1.169 -27.237 1.00 29.58 265 PHE A C 1
ATOM 2087 O O . PHE A 1 265 ? 9.404 0.155 -27.425 1.00 29.58 265 PHE A O 1
ATOM 2094 N N . LEU A 1 266 ? 8.070 1.346 -26.091 1.00 34.62 266 LEU A N 1
ATOM 2095 C CA . LEU A 1 266 ? 8.095 0.313 -25.036 1.00 34.62 266 LEU A CA 1
ATOM 2096 C C . LEU A 1 266 ? 6.744 -0.271 -24.600 1.00 34.62 266 LEU A C 1
ATOM 2098 O O . LEU A 1 266 ? 6.762 -1.225 -23.834 1.00 34.62 266 LEU A O 1
ATOM 2102 N N . ASN A 1 267 ? 5.597 0.188 -25.117 1.00 32.62 267 ASN A N 1
ATOM 2103 C CA . ASN A 1 267 ? 4.285 -0.281 -24.633 1.00 32.62 267 ASN A CA 1
ATOM 2104 C C . ASN A 1 267 ? 3.306 -0.763 -25.721 1.00 32.62 267 ASN A C 1
ATOM 2106 O O . ASN A 1 267 ? 2.097 -0.675 -25.533 1.00 32.62 267 ASN A O 1
ATOM 2110 N N . ALA A 1 268 ? 3.788 -1.323 -26.832 1.00 34.78 268 ALA A N 1
ATOM 2111 C CA . ALA A 1 268 ? 2.916 -2.040 -27.765 1.00 34.78 268 ALA A CA 1
ATOM 2112 C C . ALA A 1 268 ? 3.560 -3.358 -28.225 1.00 34.78 268 ALA A C 1
ATOM 2114 O O . ALA A 1 268 ? 4.715 -3.370 -28.640 1.00 34.78 268 ALA A O 1
ATOM 2115 N N . ALA A 1 269 ? 2.758 -4.428 -28.184 1.00 30.98 269 ALA A N 1
ATOM 2116 C CA . ALA A 1 269 ? 3.027 -5.842 -28.489 1.00 30.98 269 ALA A CA 1
ATOM 2117 C C . ALA A 1 269 ? 3.596 -6.693 -27.322 1.00 30.98 269 ALA A C 1
ATOM 2119 O O . ALA A 1 269 ? 4.605 -6.322 -26.724 1.00 30.98 269 ALA A O 1
ATOM 2120 N N . PRO A 1 270 ? 2.960 -7.841 -26.978 1.00 37.81 270 PRO A N 1
ATOM 2121 C CA . PRO A 1 270 ? 2.272 -8.740 -27.906 1.00 37.81 270 PRO A CA 1
ATOM 2122 C C . PRO A 1 270 ? 0.792 -8.996 -27.556 1.00 37.81 270 PRO A C 1
ATOM 2124 O O . PRO A 1 270 ? 0.471 -9.703 -26.607 1.00 37.81 270 PRO A O 1
ATOM 2127 N N . LEU A 1 271 ? -0.101 -8.484 -28.399 1.00 32.97 271 LEU A N 1
ATOM 2128 C CA . LEU A 1 271 ? -1.428 -9.045 -28.665 1.00 32.97 271 LEU A CA 1
ATOM 2129 C C . LEU A 1 271 ? -1.507 -9.158 -30.184 1.00 32.97 271 LEU A C 1
ATOM 2131 O O . LEU A 1 271 ? -1.978 -8.232 -30.820 1.00 32.97 271 LEU A O 1
ATOM 2135 N N . LEU A 1 272 ? -0.904 -10.198 -30.765 1.00 34.78 272 LEU A N 1
ATOM 2136 C CA . LEU A 1 272 ? -1.088 -10.605 -32.168 1.00 34.78 272 LEU A CA 1
ATOM 2137 C C . LEU A 1 272 ? -0.340 -11.930 -32.403 1.00 34.78 272 LEU A C 1
ATOM 2139 O O . LEU A 1 272 ? 0.665 -11.986 -33.107 1.00 34.78 272 LEU A O 1
ATOM 2143 N N . LEU A 1 273 ? -0.800 -13.000 -31.753 1.00 32.50 273 LEU A N 1
ATOM 2144 C CA . LEU A 1 273 ? -0.432 -14.370 -32.123 1.00 32.50 273 LEU A CA 1
ATOM 2145 C C . LEU A 1 273 ? -1.463 -15.366 -31.581 1.00 32.50 273 LEU A C 1
ATOM 2147 O O . LEU A 1 273 ? -1.131 -16.253 -30.814 1.00 32.50 273 LEU A O 1
ATOM 2151 N N . GLU A 1 274 ? -2.728 -15.183 -31.962 1.00 30.14 274 GLU A N 1
ATOM 2152 C CA . GLU A 1 274 ? -3.769 -16.216 -31.834 1.00 30.14 274 GLU A CA 1
ATOM 2153 C C . GLU A 1 274 ? -4.884 -16.003 -32.877 1.00 30.14 274 GLU A C 1
ATOM 2155 O O . GLU A 1 274 ? -6.056 -15.935 -32.547 1.00 30.14 274 GLU A O 1
ATOM 2160 N N . ILE A 1 275 ? -4.522 -15.862 -34.160 1.00 34.00 275 ILE A N 1
ATOM 2161 C CA . ILE A 1 275 ? -5.402 -16.227 -35.289 1.00 34.00 275 ILE A CA 1
ATOM 2162 C C . ILE A 1 275 ? -4.509 -16.700 -36.444 1.00 34.00 275 ILE A C 1
ATOM 2164 O O . ILE A 1 275 ? -4.136 -15.895 -37.295 1.00 34.00 275 ILE A O 1
ATOM 2168 N N . MET A 1 276 ? -4.145 -17.984 -36.432 1.00 30.33 276 MET A N 1
ATOM 2169 C CA . MET A 1 276 ? -3.992 -18.887 -37.588 1.00 30.33 276 MET A CA 1
ATOM 2170 C C . MET A 1 276 ? -4.007 -20.323 -37.070 1.00 30.33 276 MET A C 1
ATOM 2172 O O . MET A 1 276 ? -3.173 -20.626 -36.189 1.00 30.33 276 MET A O 1
#

InterPro domains:
  IPR001965 Zinc finger, PHD-type [SM00249] (74-122)
  IPR001965 Zinc finger, PHD-type [SM00249] (138-188)
  IPR011011 Zinc finger, FYVE/PHD-type [SSF57903] (135-194)
  IPR011011 Zinc finger, FYVE/PHD-type [SSF57903] (205-251)
  IPR013083 Zinc finger, RING/FYVE/PHD-type [G3DSA:3.30.40.10] (5-124)
  IPR013083 Zinc finger, RING/FYVE/PHD-type [G3DSA:3.30.40.10] (205-260)
  IPR034732 Extended PHD (ePHD) domain [PS51805] (5-122)
  IPR051188 PHD-type Zinc Finger Domain-Containing Protein [PTHR12420] (7-243)